Protein AF-A0A530AT44-F1 (afdb_monomer)

Mean predicted aligned error: 14.56 Å

Structure (mmCIF, N/CA/C/O backbone):
data_AF-A0A530AT44-F1
#
_entry.id   AF-A0A530AT44-F1
#
loop_
_atom_site.group_PDB
_atom_site.id
_atom_site.type_symbol
_atom_site.label_atom_id
_atom_site.label_alt_id
_atom_site.label_comp_id
_atom_site.label_asym_id
_atom_site.label_entity_id
_atom_site.label_seq_id
_atom_site.pdbx_PDB_ins_code
_atom_site.Cartn_x
_atom_site.Cartn_y
_atom_site.Cartn_z
_atom_site.occupancy
_atom_site.B_iso_or_equiv
_atom_site.auth_seq_id
_atom_site.auth_comp_id
_atom_site.auth_asym_id
_atom_site.auth_atom_id
_atom_site.pdbx_PDB_model_num
ATOM 1 N N . VAL A 1 1 ? 17.872 12.661 -46.842 1.00 77.06 1 VAL A N 1
ATOM 2 C CA . VAL A 1 1 ? 18.417 11.804 -45.778 1.00 77.06 1 VAL A CA 1
ATOM 3 C C . VAL A 1 1 ? 19.906 12.077 -45.575 1.00 77.06 1 VAL A C 1
ATOM 5 O O . VAL A 1 1 ? 20.224 13.009 -44.859 1.00 77.06 1 VAL A O 1
ATOM 8 N N . LEU A 1 2 ? 20.846 11.423 -46.273 1.00 81.81 2 LEU A N 1
ATOM 9 C CA . LEU A 1 2 ? 22.273 11.547 -45.903 1.00 81.81 2 LEU A CA 1
ATOM 10 C C . LEU A 1 2 ? 23.024 12.803 -46.407 1.00 81.81 2 LEU A C 1
ATOM 12 O O . LEU A 1 2 ? 24.138 13.043 -45.954 1.00 81.81 2 LEU A O 1
ATOM 16 N N . LYS A 1 3 ? 22.452 13.598 -47.329 1.00 82.12 3 LYS A N 1
ATOM 17 C CA . LYS A 1 3 ? 23.093 14.789 -47.946 1.00 82.12 3 LYS A CA 1
ATOM 18 C C . LYS A 1 3 ? 24.512 14.525 -48.514 1.00 82.12 3 LYS A C 1
ATOM 20 O O . LYS A 1 3 ? 25.390 15.376 -48.424 1.00 82.12 3 LYS A O 1
ATOM 25 N N . LEU A 1 4 ? 24.752 13.345 -49.092 1.00 84.00 4 LEU A N 1
ATOM 26 C CA . LEU A 1 4 ? 26.048 12.929 -49.652 1.00 84.00 4 LEU A CA 1
ATOM 27 C C . LEU A 1 4 ? 25.940 12.617 -51.146 1.00 84.00 4 LEU A C 1
ATOM 29 O O . LEU A 1 4 ? 24.894 12.156 -51.604 1.00 84.00 4 LEU A O 1
ATOM 33 N N . ALA A 1 5 ? 27.042 12.807 -51.876 1.00 86.88 5 ALA A N 1
ATOM 34 C CA . ALA A 1 5 ? 27.182 12.282 -53.231 1.00 86.88 5 ALA A CA 1
ATOM 35 C C . ALA A 1 5 ? 27.170 10.736 -53.205 1.00 86.88 5 ALA A C 1
ATOM 37 O O . ALA A 1 5 ? 27.820 10.156 -52.326 1.00 86.88 5 ALA A O 1
ATOM 38 N N . PRO A 1 6 ? 26.471 10.053 -54.135 1.00 85.44 6 PRO A N 1
ATOM 39 C CA . PRO A 1 6 ? 26.352 8.592 -54.136 1.00 85.44 6 PRO A CA 1
ATOM 40 C C . PRO A 1 6 ? 27.692 7.849 -54.177 1.00 85.44 6 PRO A C 1
ATOM 42 O O . PRO A 1 6 ? 27.817 6.796 -53.553 1.00 85.44 6 PRO A O 1
ATOM 45 N N . GLU A 1 7 ? 28.711 8.404 -54.843 1.00 88.69 7 GLU A N 1
ATOM 46 C CA . GLU A 1 7 ? 30.032 7.765 -54.933 1.00 88.69 7 GLU A CA 1
ATOM 47 C C . GLU A 1 7 ? 30.684 7.558 -53.555 1.00 88.69 7 GLU A C 1
ATOM 49 O O . GLU A 1 7 ? 31.433 6.604 -53.360 1.00 88.69 7 GLU A O 1
ATOM 54 N N . LEU A 1 8 ? 30.355 8.408 -52.573 1.00 84.75 8 LEU A N 1
ATOM 55 C CA . LEU A 1 8 ? 30.890 8.343 -51.208 1.00 84.75 8 LEU A CA 1
ATOM 56 C C . LEU A 1 8 ? 30.280 7.220 -50.357 1.00 84.75 8 LEU A C 1
ATOM 58 O O . LEU A 1 8 ? 30.696 7.036 -49.213 1.00 84.75 8 LEU A O 1
ATOM 62 N N . LEU A 1 9 ? 29.276 6.509 -50.875 1.00 86.25 9 LEU A N 1
ATOM 63 C CA . LEU A 1 9 ? 28.635 5.372 -50.211 1.00 86.25 9 LEU A CA 1
ATOM 64 C C . LEU A 1 9 ? 29.064 4.024 -50.807 1.00 86.25 9 LEU A C 1
ATOM 66 O O . LEU A 1 9 ? 28.698 2.984 -50.262 1.00 86.25 9 LEU A O 1
ATOM 70 N N . LEU A 1 10 ? 29.841 4.029 -51.896 1.00 87.88 10 LEU A N 1
ATOM 71 C CA . LEU A 1 10 ? 30.334 2.816 -52.546 1.00 87.88 10 LEU A CA 1
ATOM 72 C C . LEU A 1 10 ? 31.390 2.101 -51.687 1.00 87.88 10 LEU A C 1
ATOM 74 O O . LEU A 1 10 ? 32.113 2.717 -50.900 1.00 87.88 10 LEU A O 1
ATOM 78 N N . GLY A 1 11 ? 31.490 0.778 -51.845 1.00 87.44 11 GLY A N 1
ATOM 79 C CA . GLY A 1 11 ? 32.419 -0.050 -51.073 1.00 87.44 11 GLY A CA 1
ATOM 80 C C . GLY A 1 11 ? 32.100 -0.022 -49.576 1.00 87.44 11 GLY A C 1
ATOM 81 O O . GLY A 1 11 ? 31.022 -0.439 -49.159 1.00 87.44 11 GLY A O 1
ATOM 82 N N . THR A 1 12 ? 33.036 0.472 -48.761 1.00 87.31 12 THR A N 1
ATOM 83 C CA . THR A 1 12 ? 32.875 0.609 -47.300 1.00 87.31 12 THR A CA 1
ATOM 84 C C . THR A 1 12 ? 32.305 1.962 -46.872 1.00 87.31 12 THR A C 1
ATOM 86 O O . THR A 1 12 ? 32.102 2.177 -45.678 1.00 87.31 12 THR A O 1
ATOM 89 N N . GLY A 1 13 ? 31.989 2.861 -47.813 1.00 86.62 13 GLY A N 1
ATOM 90 C CA . GLY A 1 13 ? 31.656 4.259 -47.520 1.00 86.62 13 GLY A CA 1
ATOM 91 C C . GLY A 1 13 ? 30.479 4.467 -46.558 1.00 86.62 13 GLY A C 1
ATOM 92 O O . GLY A 1 13 ? 30.502 5.396 -45.748 1.00 86.62 13 GLY A O 1
ATOM 93 N N . LEU A 1 14 ? 29.470 3.584 -46.579 1.00 88.25 14 LEU A N 1
ATOM 94 C CA . LEU A 1 14 ? 28.393 3.595 -45.580 1.00 88.25 14 LEU A CA 1
ATOM 95 C C . LEU A 1 14 ? 28.878 3.109 -44.202 1.00 88.25 14 LEU A C 1
ATOM 97 O O . LEU A 1 14 ? 28.590 3.752 -43.195 1.00 88.25 14 LEU A O 1
ATOM 101 N N . PHE A 1 15 ? 29.636 2.010 -44.153 1.00 92.31 15 PHE A N 1
ATOM 102 C CA . PHE A 1 15 ? 30.159 1.418 -42.915 1.00 92.31 15 PHE A CA 1
ATOM 103 C C . PHE A 1 15 ? 31.110 2.362 -42.171 1.00 92.31 15 PHE A C 1
ATOM 105 O O . PHE A 1 15 ? 31.023 2.496 -40.950 1.00 92.31 15 PHE A O 1
ATOM 112 N N . ASP A 1 16 ? 31.963 3.079 -42.902 1.00 91.00 16 ASP A N 1
ATOM 113 C CA . ASP A 1 16 ? 32.921 4.029 -42.327 1.00 91.00 16 ASP A CA 1
ATOM 114 C C . ASP A 1 16 ? 32.229 5.182 -41.583 1.00 91.00 16 ASP A C 1
ATOM 116 O O . ASP A 1 16 ? 32.808 5.795 -40.681 1.00 91.00 16 ASP A O 1
ATOM 120 N N . ARG A 1 17 ? 30.958 5.440 -41.911 1.00 91.00 17 ARG A N 1
ATOM 121 C CA . ARG A 1 17 ? 30.109 6.457 -41.283 1.00 91.00 17 ARG A CA 1
ATOM 122 C C . ARG A 1 17 ? 29.246 5.922 -40.145 1.00 91.00 17 ARG A C 1
ATOM 124 O O . ARG A 1 17 ? 28.646 6.739 -39.450 1.00 91.00 17 ARG A O 1
ATOM 131 N N . VAL A 1 18 ? 29.175 4.609 -39.932 1.00 92.81 18 VAL A N 1
ATOM 132 C CA . VAL A 1 18 ? 28.448 4.013 -38.802 1.00 92.81 18 VAL A CA 1
ATOM 133 C C . VAL A 1 18 ? 29.228 4.260 -37.511 1.00 92.81 18 VAL A C 1
ATOM 135 O O . VAL A 1 18 ? 30.441 4.017 -37.441 1.00 92.81 18 VAL A O 1
ATOM 138 N N . HIS A 1 19 ? 28.523 4.739 -36.484 1.00 92.94 19 HIS A N 1
ATOM 139 C CA . HIS A 1 19 ? 29.080 4.967 -35.153 1.00 92.94 19 HIS A CA 1
ATOM 140 C C . HIS A 1 19 ? 29.722 3.690 -34.594 1.00 92.94 19 HIS A C 1
ATOM 142 O O . HIS A 1 19 ? 29.202 2.591 -34.780 1.00 92.94 19 HIS A O 1
ATOM 148 N N . LEU A 1 20 ? 30.853 3.824 -33.891 1.00 92.19 20 LEU A N 1
ATOM 149 C CA . LEU A 1 20 ? 31.686 2.687 -33.475 1.00 92.19 20 LEU A CA 1
ATOM 150 C C . LEU A 1 20 ? 30.901 1.621 -32.688 1.00 92.19 20 LEU A C 1
ATOM 152 O O . LEU A 1 20 ? 31.061 0.433 -32.959 1.00 92.19 20 LEU A O 1
ATOM 156 N N . SER A 1 21 ? 30.021 2.039 -31.773 1.00 92.25 21 SER A N 1
ATOM 157 C CA . SER A 1 21 ? 29.173 1.131 -30.979 1.00 92.25 21 SER A CA 1
ATOM 158 C C . SER A 1 21 ? 28.141 0.355 -31.802 1.00 92.25 21 SER A C 1
ATOM 160 O O . SER A 1 21 ? 27.681 -0.692 -31.362 1.00 92.25 21 SER A O 1
ATOM 162 N N . ASP A 1 22 ? 27.782 0.848 -32.988 1.00 94.19 22 ASP A N 1
ATOM 163 C CA . ASP A 1 22 ? 26.691 0.300 -33.799 1.00 94.19 22 ASP A CA 1
ATOM 164 C C . ASP A 1 22 ? 27.241 -0.614 -34.919 1.00 94.19 22 ASP A C 1
ATOM 166 O O . ASP A 1 22 ? 26.497 -1.356 -35.561 1.00 94.19 22 ASP A O 1
ATOM 170 N N . ARG A 1 23 ? 28.571 -0.626 -35.125 1.00 94.56 23 ARG A N 1
ATOM 171 C CA . ARG A 1 23 ? 29.252 -1.426 -36.161 1.00 94.56 23 ARG A CA 1
ATOM 172 C C . ARG A 1 23 ? 29.061 -2.927 -35.988 1.00 94.56 23 ARG A C 1
ATOM 174 O O . ARG A 1 23 ? 28.919 -3.629 -36.983 1.00 94.56 23 ARG A O 1
ATOM 181 N N . VAL A 1 24 ? 29.046 -3.420 -34.748 1.00 94.88 24 VAL A N 1
ATOM 182 C CA . VAL A 1 24 ? 28.814 -4.847 -34.475 1.00 94.88 24 VAL A CA 1
ATOM 183 C C . VAL A 1 24 ? 27.413 -5.241 -34.934 1.00 94.88 24 VAL A C 1
ATOM 185 O O . VAL A 1 24 ? 27.274 -6.174 -35.716 1.00 94.88 24 VAL A O 1
ATOM 188 N N . ALA A 1 25 ? 26.387 -4.482 -34.537 1.00 93.50 25 ALA A N 1
ATOM 189 C CA . ALA A 1 25 ? 25.007 -4.734 -34.946 1.00 93.50 25 ALA A CA 1
ATOM 190 C C . ALA A 1 25 ? 24.838 -4.677 -36.473 1.00 93.50 25 ALA A C 1
ATOM 192 O O . ALA A 1 25 ? 24.163 -5.529 -37.052 1.00 93.50 25 ALA A O 1
ATOM 193 N N . TYR A 1 26 ? 25.498 -3.717 -37.128 1.00 94.62 26 TYR A N 1
ATOM 194 C CA . TYR A 1 26 ? 25.522 -3.604 -38.584 1.00 94.62 26 TYR A CA 1
ATOM 195 C C . TYR A 1 26 ? 26.130 -4.839 -39.265 1.00 94.62 26 TYR A C 1
ATOM 197 O O . TYR A 1 26 ? 25.511 -5.418 -40.158 1.00 94.62 26 TYR A O 1
ATOM 205 N N . LEU A 1 27 ? 27.314 -5.280 -38.828 1.00 93.75 27 LEU A N 1
ATOM 206 C CA . LEU A 1 27 ? 27.984 -6.448 -39.405 1.00 93.75 27 LEU A CA 1
ATOM 207 C C . LEU A 1 27 ? 27.209 -7.743 -39.149 1.00 93.75 27 LEU A C 1
ATOM 209 O O . LEU A 1 27 ? 27.092 -8.560 -40.060 1.00 93.75 27 LEU A O 1
ATOM 213 N N . THR A 1 28 ? 26.627 -7.908 -37.960 1.00 94.31 28 THR A N 1
ATOM 214 C CA . THR A 1 28 ? 25.748 -9.044 -37.653 1.00 94.31 28 THR A CA 1
ATOM 215 C C . THR A 1 28 ? 24.521 -9.046 -38.558 1.00 94.31 28 THR A C 1
ATOM 217 O O . THR A 1 28 ? 24.159 -10.079 -39.105 1.00 94.31 28 THR A O 1
ATOM 220 N N . ALA A 1 29 ? 23.893 -7.891 -38.791 1.00 93.31 29 ALA A N 1
ATOM 221 C CA . ALA A 1 29 ? 22.754 -7.818 -39.699 1.00 93.31 29 ALA A CA 1
ATOM 222 C C . ALA A 1 29 ? 23.134 -8.231 -41.132 1.00 93.31 29 ALA A C 1
ATOM 224 O O . ALA A 1 29 ? 22.384 -8.975 -41.759 1.00 93.31 29 ALA A O 1
ATOM 225 N N . LEU A 1 30 ? 24.303 -7.817 -41.633 1.00 91.12 30 LEU A N 1
ATOM 226 C CA . LEU A 1 30 ? 24.804 -8.244 -42.945 1.00 91.12 30 LEU A CA 1
ATOM 227 C C . LEU A 1 30 ? 25.149 -9.739 -43.003 1.00 91.12 30 LEU A C 1
ATOM 229 O O . LEU A 1 30 ? 24.863 -10.385 -44.012 1.00 91.12 30 LEU A O 1
ATOM 233 N N . ALA A 1 31 ? 25.752 -10.291 -41.947 1.00 92.06 31 ALA A N 1
ATOM 234 C CA . ALA A 1 31 ? 26.052 -11.719 -41.858 1.00 92.06 31 ALA A CA 1
ATOM 235 C C . ALA A 1 31 ? 24.767 -12.552 -41.938 1.00 92.06 31 ALA A C 1
ATOM 237 O O . ALA A 1 31 ? 24.675 -13.460 -42.762 1.00 92.06 31 ALA A O 1
ATOM 238 N N . ASP A 1 32 ? 23.740 -12.161 -41.189 1.00 91.31 32 ASP A N 1
ATOM 239 C CA . ASP A 1 32 ? 22.458 -12.860 -41.168 1.00 91.31 32 ASP A CA 1
ATOM 240 C C . ASP A 1 32 ? 21.732 -12.734 -42.514 1.00 91.31 32 ASP A C 1
ATOM 242 O O . ASP A 1 32 ? 21.140 -13.701 -43.003 1.00 91.31 32 ASP A O 1
ATOM 246 N N . MET A 1 33 ? 21.823 -11.567 -43.168 1.00 90.94 33 MET A N 1
ATOM 247 C CA . MET A 1 33 ? 21.353 -11.417 -44.547 1.00 90.94 33 MET A CA 1
ATOM 248 C C . MET A 1 33 ? 22.080 -12.390 -45.472 1.00 90.94 33 MET A C 1
ATOM 250 O O . MET A 1 33 ? 21.403 -13.070 -46.232 1.00 90.94 33 MET A O 1
ATOM 254 N N . ARG A 1 34 ? 23.409 -12.538 -45.381 1.00 88.19 34 ARG A N 1
ATOM 255 C CA . ARG A 1 34 ? 24.190 -13.497 -46.187 1.00 88.19 34 ARG A CA 1
ATOM 256 C C . ARG A 1 34 ? 23.800 -14.954 -45.921 1.00 88.19 34 ARG A C 1
ATOM 258 O O . ARG A 1 34 ? 23.736 -15.737 -46.862 1.00 88.19 34 ARG A O 1
ATOM 265 N N . GLU A 1 35 ? 23.487 -15.302 -44.678 1.00 89.69 35 GLU A N 1
ATOM 266 C CA . GLU A 1 35 ? 23.100 -16.662 -44.266 1.00 89.69 35 GLU A CA 1
ATOM 267 C C . GLU A 1 35 ? 21.682 -17.075 -44.682 1.00 89.69 35 GLU A C 1
ATOM 269 O O . GLU A 1 35 ? 21.316 -18.239 -44.545 1.00 89.69 35 GLU A O 1
ATOM 274 N N . GLY A 1 36 ? 20.885 -16.159 -45.236 1.00 87.69 36 GLY A N 1
ATOM 275 C CA . GLY A 1 36 ? 19.556 -16.492 -45.755 1.00 87.69 36 GLY A CA 1
ATOM 276 C C . GLY A 1 36 ? 18.414 -15.696 -45.146 1.00 87.69 36 GLY A C 1
ATOM 277 O O . GLY A 1 36 ? 17.267 -15.930 -45.526 1.00 87.69 36 GLY A O 1
ATOM 278 N N . ALA A 1 37 ? 18.677 -14.753 -44.233 1.00 88.50 37 ALA A N 1
ATOM 279 C CA . ALA A 1 37 ? 17.604 -13.957 -43.653 1.00 88.50 37 ALA A CA 1
ATOM 280 C C . ALA A 1 37 ? 16.844 -13.183 -44.755 1.00 88.50 37 ALA A C 1
ATOM 282 O O . ALA A 1 37 ? 17.469 -12.585 -45.640 1.00 88.50 37 ALA A O 1
ATOM 283 N N . PRO A 1 38 ? 15.497 -13.180 -44.725 1.00 87.56 38 PRO A N 1
ATOM 284 C CA . PRO A 1 38 ? 14.697 -12.480 -45.728 1.00 87.56 38 PRO A CA 1
ATOM 285 C C . PRO A 1 38 ? 14.705 -10.960 -45.515 1.00 87.56 38 PRO A C 1
ATOM 287 O O . PRO A 1 38 ? 14.610 -10.194 -46.473 1.00 87.56 38 PRO A O 1
ATOM 290 N N . LYS A 1 39 ? 14.816 -10.520 -44.255 1.00 92.19 39 LYS A N 1
ATOM 291 C CA . LYS A 1 39 ? 14.862 -9.111 -43.864 1.00 92.19 39 LYS A CA 1
ATOM 292 C C . LYS A 1 39 ? 15.568 -8.916 -42.526 1.00 92.19 39 LYS A C 1
ATOM 294 O O . LYS A 1 39 ? 15.481 -9.786 -41.656 1.00 92.19 39 LYS A O 1
ATOM 299 N N . ARG A 1 40 ? 16.171 -7.744 -42.320 1.00 94.56 40 ARG A N 1
ATOM 300 C CA . ARG A 1 40 ? 16.675 -7.279 -41.019 1.00 94.56 40 ARG A CA 1
ATOM 301 C C . ARG A 1 40 ? 16.385 -5.801 -40.835 1.00 94.56 40 ARG A C 1
ATOM 303 O O . ARG A 1 40 ? 16.578 -5.027 -41.759 1.00 94.56 40 ARG A O 1
ATOM 310 N N . ARG A 1 41 ? 15.963 -5.425 -39.631 1.00 92.25 41 ARG A N 1
ATOM 311 C CA . ARG A 1 41 ? 15.844 -4.028 -39.210 1.00 92.25 41 ARG A CA 1
ATOM 312 C C . ARG A 1 41 ? 16.820 -3.768 -38.073 1.00 92.25 41 ARG A C 1
ATOM 314 O O . ARG A 1 41 ? 16.910 -4.592 -37.164 1.00 92.25 41 ARG A O 1
ATOM 321 N N . LEU A 1 42 ? 17.510 -2.637 -38.115 1.00 92.38 42 LEU A N 1
ATOM 322 C CA . LEU A 1 42 ? 18.342 -2.153 -37.018 1.00 92.38 42 LEU A CA 1
ATOM 323 C C . LEU A 1 42 ? 18.323 -0.629 -36.948 1.00 92.38 42 LEU A C 1
ATOM 325 O O . LEU A 1 42 ? 18.165 0.046 -37.958 1.00 92.38 42 LEU A O 1
ATOM 329 N N . GLU A 1 43 ? 18.510 -0.109 -35.743 1.00 90.56 43 GLU A N 1
ATOM 330 C CA . GLU A 1 43 ? 18.736 1.311 -35.496 1.00 90.56 43 GLU A CA 1
ATOM 331 C C . GLU A 1 43 ? 20.242 1.537 -35.392 1.00 90.56 43 GLU A C 1
ATOM 333 O O . GLU A 1 43 ? 20.942 0.775 -34.719 1.00 90.56 43 GLU A O 1
ATOM 338 N N . LEU A 1 44 ? 20.751 2.556 -36.073 1.00 91.31 44 LEU A N 1
ATOM 339 C CA . LEU A 1 44 ? 22.167 2.896 -36.034 1.00 91.31 44 LEU A CA 1
ATOM 340 C C . LEU A 1 44 ? 22.377 4.391 -36.216 1.00 91.31 44 LEU A C 1
ATOM 342 O O . LEU A 1 44 ? 21.540 5.100 -36.771 1.00 91.31 44 LEU A O 1
ATOM 346 N N . ARG A 1 45 ? 23.520 4.880 -35.751 1.00 91.25 45 ARG A N 1
ATOM 347 C CA . ARG A 1 45 ? 23.914 6.273 -35.920 1.00 91.25 45 ARG A CA 1
ATOM 348 C C . ARG A 1 45 ? 24.858 6.422 -37.100 1.00 91.25 45 ARG A C 1
ATOM 350 O O . ARG A 1 45 ? 25.888 5.747 -37.165 1.00 91.25 45 ARG A O 1
ATOM 357 N N . ILE A 1 46 ? 24.532 7.338 -38.011 1.00 90.94 46 ILE A N 1
ATOM 358 C CA . ILE A 1 46 ? 25.343 7.637 -39.199 1.00 90.94 46 ILE A CA 1
ATOM 359 C C . ILE A 1 46 ? 25.900 9.044 -39.106 1.00 90.94 46 ILE A C 1
ATOM 361 O O . ILE A 1 46 ? 25.188 10.002 -38.804 1.00 90.94 46 ILE A O 1
ATOM 365 N N . ARG A 1 47 ? 27.188 9.165 -39.421 1.00 89.94 47 ARG A N 1
ATOM 366 C CA . ARG A 1 47 ? 27.882 10.438 -39.536 1.00 89.94 47 ARG A CA 1
ATOM 367 C C . ARG A 1 47 ? 27.449 11.194 -40.791 1.00 89.94 47 ARG A C 1
ATOM 369 O O . ARG A 1 47 ? 27.809 10.814 -41.916 1.00 89.94 47 ARG A O 1
ATOM 376 N N . LEU A 1 48 ? 26.755 12.308 -40.590 1.00 87.44 48 LEU A N 1
ATOM 377 C CA . LEU A 1 48 ? 26.382 13.230 -41.659 1.00 87.44 48 LEU A CA 1
ATOM 378 C C . LEU A 1 48 ? 27.508 14.237 -41.961 1.00 87.44 48 LEU A C 1
ATOM 380 O O . LEU A 1 48 ? 28.306 14.571 -41.077 1.00 87.44 48 LEU A O 1
ATOM 384 N N . PRO A 1 49 ? 27.609 14.726 -43.212 1.00 80.12 49 PRO A N 1
ATOM 385 C CA . PRO A 1 49 ? 28.526 15.811 -43.559 1.00 80.12 49 PRO A CA 1
ATOM 386 C C . PRO A 1 49 ? 28.229 17.082 -42.735 1.00 80.12 49 PRO A C 1
ATOM 388 O O . PRO A 1 49 ? 27.087 17.346 -42.367 1.00 80.12 49 PRO A O 1
ATOM 391 N N . ARG A 1 50 ? 29.277 17.843 -42.388 1.00 76.88 50 ARG A N 1
ATOM 392 C CA . ARG A 1 50 ? 29.198 19.051 -41.544 1.00 76.88 50 ARG A CA 1
ATOM 393 C C . ARG A 1 50 ? 28.778 20.278 -42.364 1.00 76.88 50 ARG A C 1
ATOM 395 O O . ARG A 1 50 ? 29.403 20.559 -43.379 1.00 76.88 50 ARG A O 1
ATOM 402 N N . GLU A 1 51 ? 27.835 21.068 -41.855 1.00 60.03 51 GLU A N 1
ATOM 403 C CA . GLU A 1 51 ? 27.583 22.457 -42.276 1.00 60.03 51 GLU A CA 1
ATOM 404 C C . GLU A 1 51 ? 28.114 23.408 -41.165 1.00 60.03 51 GLU A C 1
ATOM 406 O O . GLU A 1 51 ? 27.333 23.967 -40.407 1.00 60.03 51 GLU A O 1
ATOM 411 N N . GLY A 1 52 ? 29.443 23.534 -40.966 1.00 57.25 52 GLY A N 1
ATOM 412 C CA . GLY A 1 52 ? 30.034 24.514 -40.015 1.00 57.25 52 GLY A CA 1
ATOM 413 C C . GLY A 1 52 ? 31.195 24.044 -39.109 1.00 57.25 52 GLY A C 1
ATOM 414 O O . GLY A 1 52 ? 31.576 22.872 -39.110 1.00 57.25 52 GLY A O 1
ATOM 415 N N . SER A 1 53 ? 31.776 24.981 -38.333 1.00 49.78 53 SER A N 1
ATOM 416 C CA . SER A 1 53 ? 33.053 24.860 -37.588 1.00 49.78 53 SER A CA 1
ATOM 417 C C . SER A 1 53 ? 32.928 24.536 -36.080 1.00 49.78 53 SER A C 1
ATOM 419 O O . SER A 1 53 ? 33.562 25.185 -35.249 1.00 49.78 53 SER A O 1
ATOM 421 N N . GLY A 1 54 ? 32.110 23.552 -35.695 1.00 49.59 54 GLY A N 1
ATOM 422 C CA . GLY A 1 54 ? 31.982 23.090 -34.298 1.00 49.59 54 GLY A CA 1
ATOM 423 C C . GLY A 1 54 ? 32.567 21.689 -34.081 1.00 49.59 54 GLY A C 1
ATOM 424 O O . GLY A 1 54 ? 32.401 20.825 -34.940 1.00 49.59 54 GLY A O 1
ATOM 425 N N . ALA A 1 55 ? 33.234 21.450 -32.943 1.00 52.78 55 ALA A N 1
ATOM 426 C CA . ALA A 1 55 ? 34.078 20.274 -32.672 1.00 52.78 55 ALA A CA 1
ATOM 427 C C . ALA A 1 55 ? 33.355 18.963 -32.276 1.00 52.78 55 ALA A C 1
ATOM 429 O O . ALA A 1 55 ? 34.025 17.945 -32.138 1.00 52.78 55 ALA A O 1
ATOM 430 N N . ALA A 1 56 ? 32.024 18.929 -32.151 1.00 56.25 56 ALA A N 1
ATOM 431 C CA . ALA A 1 56 ? 31.295 17.698 -31.807 1.00 56.25 56 ALA A CA 1
ATOM 432 C C . ALA A 1 56 ? 31.021 16.805 -33.037 1.00 56.25 56 ALA A C 1
ATOM 434 O O . ALA A 1 56 ? 30.841 17.303 -34.153 1.00 56.25 56 ALA A O 1
ATOM 435 N N . ASP A 1 57 ? 31.009 15.485 -32.844 1.00 63.88 57 ASP A N 1
ATOM 436 C CA . ASP A 1 57 ? 30.722 14.508 -33.896 1.00 63.88 57 ASP A CA 1
ATOM 437 C C . ASP A 1 57 ? 29.240 14.545 -34.330 1.00 63.88 57 ASP A C 1
ATOM 439 O O . ASP A 1 57 ? 28.336 14.384 -33.518 1.00 63.88 57 ASP A O 1
ATOM 443 N N . ASN A 1 58 ? 28.984 14.741 -35.632 1.00 82.44 58 ASN A N 1
ATOM 444 C CA . ASN A 1 58 ? 27.639 14.889 -36.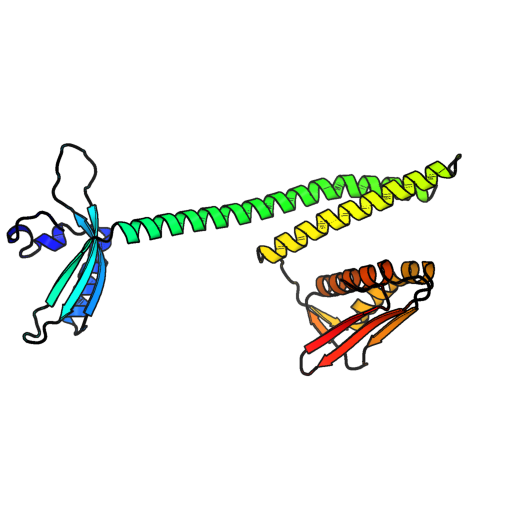212 1.00 82.44 58 ASN A CA 1
ATOM 445 C C . ASN A 1 58 ? 27.009 13.532 -36.579 1.00 82.44 58 ASN A C 1
ATOM 447 O O . ASN A 1 58 ? 26.897 13.183 -37.760 1.00 82.44 58 ASN A O 1
ATOM 451 N N . PHE A 1 59 ? 26.667 12.738 -35.570 1.00 87.62 59 PHE A N 1
ATOM 452 C CA . PHE A 1 59 ? 25.950 11.476 -35.748 1.00 87.62 59 PHE A CA 1
ATOM 453 C C . PHE A 1 59 ? 24.441 11.681 -35.588 1.00 87.62 59 PHE A C 1
ATOM 455 O O . PHE A 1 59 ? 24.006 12.299 -34.622 1.00 87.62 59 PHE A O 1
ATOM 462 N N . ARG A 1 60 ? 23.647 11.130 -36.513 1.00 87.44 60 ARG A N 1
ATOM 463 C CA . ARG A 1 60 ? 22.175 11.143 -36.450 1.00 87.44 60 ARG A CA 1
ATOM 464 C C . ARG A 1 60 ? 21.621 9.714 -36.471 1.00 87.44 60 ARG A C 1
ATOM 466 O O . ARG A 1 60 ? 22.223 8.873 -37.149 1.00 87.44 60 ARG A O 1
ATOM 473 N N . PRO A 1 61 ? 20.554 9.403 -35.717 1.00 89.38 61 PRO A N 1
ATOM 474 C CA . PRO A 1 61 ? 19.916 8.093 -35.734 1.00 89.38 61 PRO A CA 1
ATOM 475 C C . PRO A 1 61 ? 19.146 7.838 -37.037 1.00 89.38 61 PRO A C 1
ATOM 477 O O . PRO A 1 61 ? 18.391 8.671 -37.539 1.00 89.38 61 PRO A O 1
ATOM 480 N N . PHE A 1 62 ? 19.320 6.633 -37.572 1.00 90.50 62 PHE A N 1
ATOM 481 C CA . PHE A 1 62 ? 18.585 6.128 -38.722 1.00 90.50 62 PHE A CA 1
ATOM 482 C C . PHE A 1 62 ? 18.086 4.715 -38.450 1.00 90.50 62 PHE A C 1
ATOM 484 O O . PHE A 1 62 ? 18.804 3.876 -37.898 1.00 90.50 62 PHE A O 1
ATOM 491 N N . SER A 1 63 ? 16.886 4.437 -38.948 1.00 91.69 63 SER A N 1
ATOM 492 C CA . SER A 1 63 ? 16.379 3.081 -39.085 1.00 91.69 63 SER A CA 1
ATOM 493 C C . SER A 1 63 ? 16.858 2.507 -40.417 1.00 91.69 63 SER A C 1
ATOM 495 O O . SER A 1 63 ? 16.640 3.104 -41.477 1.00 91.69 63 SER A O 1
ATOM 497 N N . LEU A 1 64 ? 17.538 1.365 -40.352 1.00 92.56 64 LEU A N 1
ATOM 498 C CA . LEU A 1 64 ? 18.066 0.620 -41.485 1.00 92.56 64 LEU A CA 1
ATOM 499 C C . LEU A 1 64 ? 17.224 -0.636 -41.709 1.00 92.56 64 LEU A C 1
ATOM 501 O O . LEU A 1 64 ? 17.237 -1.543 -40.878 1.00 92.56 64 LEU A O 1
ATOM 505 N N . ASP A 1 65 ? 16.551 -0.720 -42.853 1.00 94.06 65 ASP A N 1
ATOM 506 C CA . ASP A 1 65 ? 15.868 -1.927 -43.314 1.00 94.06 65 ASP A CA 1
ATOM 507 C C . ASP A 1 65 ? 16.683 -2.595 -44.426 1.00 94.06 65 ASP A C 1
ATOM 509 O O . ASP A 1 65 ? 16.845 -2.044 -45.514 1.00 94.06 65 ASP A O 1
ATOM 513 N N . LEU A 1 66 ? 17.185 -3.797 -44.154 1.00 93.06 66 LEU A N 1
ATOM 514 C CA . LEU A 1 66 ? 17.810 -4.692 -45.121 1.00 93.06 66 LEU A CA 1
ATOM 515 C C . LEU A 1 66 ? 16.765 -5.681 -45.634 1.00 93.06 66 LEU A C 1
ATOM 517 O O . LEU A 1 66 ? 16.104 -6.363 -44.849 1.00 93.06 66 LEU A O 1
ATOM 521 N N . LEU A 1 67 ? 16.637 -5.778 -46.951 1.00 92.25 67 LEU A N 1
ATOM 522 C CA . LEU A 1 67 ? 15.684 -6.634 -47.648 1.00 92.25 67 LEU A CA 1
ATOM 523 C C . LEU A 1 67 ? 16.430 -7.455 -48.695 1.00 92.25 67 LEU A C 1
ATOM 525 O O . LEU A 1 67 ? 17.269 -6.931 -49.424 1.00 92.25 67 LEU A O 1
ATOM 529 N N . ARG A 1 68 ? 16.133 -8.747 -48.782 1.00 88.00 68 ARG A N 1
ATOM 530 C CA . ARG A 1 68 ? 16.711 -9.614 -49.812 1.00 88.00 68 ARG A CA 1
ATOM 531 C C . ARG A 1 68 ? 16.012 -9.388 -51.152 1.00 88.00 68 ARG A C 1
ATOM 533 O O . ARG A 1 68 ? 14.787 -9.314 -51.193 1.00 88.00 68 ARG A O 1
ATOM 540 N N . GLY A 1 69 ? 16.785 -9.273 -52.231 1.00 82.69 69 GLY A N 1
ATOM 541 C CA . GLY A 1 69 ? 16.242 -9.177 -53.585 1.00 82.69 69 GLY A CA 1
ATOM 542 C C . GLY A 1 69 ? 15.624 -10.501 -54.042 1.00 82.69 69 GLY A C 1
ATOM 543 O O . GLY A 1 69 ? 16.180 -11.568 -53.788 1.00 82.69 69 GLY A O 1
ATOM 544 N N . GLU A 1 70 ? 14.479 -10.442 -54.727 1.00 73.31 70 GLU A N 1
ATOM 545 C CA . GLU A 1 70 ? 13.809 -11.639 -55.265 1.00 73.31 70 GLU A CA 1
ATOM 546 C C . GLU A 1 70 ? 14.507 -12.202 -56.516 1.00 73.31 70 GLU A C 1
ATOM 548 O O . GLU A 1 70 ? 14.446 -13.405 -56.763 1.00 73.31 70 GLU A O 1
ATOM 553 N N . ALA A 1 71 ? 15.184 -11.350 -57.295 1.00 69.19 71 ALA A N 1
ATOM 554 C CA . ALA A 1 71 ? 15.770 -11.716 -58.587 1.00 69.19 71 ALA A CA 1
ATOM 555 C C . ALA A 1 71 ? 17.218 -12.237 -58.499 1.00 69.19 71 ALA A C 1
ATOM 557 O O . ALA A 1 71 ? 17.601 -13.112 -59.273 1.00 69.19 71 ALA A O 1
ATOM 558 N N . GLU A 1 72 ? 18.018 -11.742 -57.549 1.00 71.75 72 GLU A N 1
ATOM 559 C CA . GLU A 1 72 ? 19.430 -12.106 -57.386 1.00 71.75 72 GLU A CA 1
ATOM 560 C C . GLU A 1 72 ? 19.723 -12.457 -55.925 1.00 71.75 72 GLU A C 1
ATOM 562 O O . GLU A 1 72 ? 19.523 -11.646 -55.021 1.00 71.75 72 GLU A O 1
ATOM 567 N N . ARG A 1 73 ? 20.209 -13.683 -55.684 1.00 66.56 73 ARG A N 1
ATOM 568 C CA . ARG A 1 73 ? 20.399 -14.232 -54.327 1.00 66.56 73 ARG A CA 1
ATOM 569 C C . ARG A 1 73 ? 21.457 -13.502 -53.496 1.00 66.56 73 ARG A C 1
ATOM 571 O O . ARG A 1 73 ? 21.408 -13.612 -52.272 1.00 66.56 73 ARG A O 1
ATOM 578 N N . ASP A 1 74 ? 22.347 -12.752 -54.134 1.00 74.31 74 ASP A N 1
ATOM 579 C CA . ASP A 1 74 ? 23.469 -12.074 -53.477 1.00 74.31 74 ASP A CA 1
ATOM 580 C C . ASP A 1 74 ? 23.292 -10.548 -53.403 1.00 74.31 74 ASP A C 1
ATOM 582 O O . ASP A 1 74 ? 24.183 -9.841 -52.933 1.00 74.31 74 ASP A O 1
ATOM 586 N N . VAL A 1 75 ? 22.128 -10.032 -53.823 1.00 83.19 75 VAL A N 1
ATOM 587 C CA . VAL A 1 75 ? 21.800 -8.605 -53.750 1.00 83.19 75 VAL A CA 1
ATOM 588 C C . VAL A 1 75 ? 20.817 -8.336 -52.616 1.00 83.19 75 VAL A C 1
ATOM 590 O O . VAL A 1 75 ? 19.763 -8.967 -52.489 1.00 83.19 75 VAL A O 1
ATOM 593 N N . PHE A 1 76 ? 21.153 -7.335 -51.804 1.00 86.94 76 PHE A N 1
ATOM 594 C CA . PHE A 1 76 ? 20.297 -6.820 -50.744 1.00 86.94 76 PHE A CA 1
ATOM 595 C C . PHE A 1 76 ? 19.960 -5.357 -51.019 1.00 86.94 76 PHE A C 1
ATOM 597 O O . PHE A 1 76 ? 20.824 -4.561 -51.385 1.00 86.94 76 PHE A O 1
ATOM 604 N N . MET A 1 77 ? 18.699 -5.000 -50.816 1.00 89.69 77 MET A N 1
ATOM 605 C CA . MET A 1 77 ? 18.239 -3.622 -50.794 1.00 89.69 77 MET A CA 1
ATOM 606 C C . MET A 1 77 ? 18.338 -3.087 -49.370 1.00 89.69 77 MET A C 1
ATOM 608 O O . MET A 1 77 ? 18.006 -3.777 -48.408 1.00 89.69 77 MET A O 1
ATOM 612 N N . LEU A 1 78 ? 18.780 -1.843 -49.249 1.00 90.38 78 LEU A N 1
ATOM 613 C CA . LEU A 1 78 ? 18.975 -1.168 -47.980 1.00 90.38 78 LEU A CA 1
ATOM 614 C C . LEU A 1 78 ? 18.175 0.137 -48.003 1.00 90.38 78 LEU A C 1
ATOM 616 O O . LEU A 1 78 ? 18.383 0.988 -48.867 1.00 90.38 78 LEU A O 1
ATOM 620 N N . VAL A 1 79 ? 17.239 0.280 -47.068 1.00 91.81 79 VAL A N 1
ATOM 621 C CA . VAL A 1 79 ? 16.389 1.465 -46.920 1.00 91.81 79 VAL A CA 1
ATOM 622 C C . VAL A 1 79 ? 16.763 2.167 -45.622 1.00 91.81 79 VAL A C 1
ATOM 624 O O . VAL A 1 79 ? 16.639 1.589 -44.547 1.00 91.81 79 VAL A O 1
ATOM 627 N N . LEU A 1 80 ? 17.209 3.419 -45.728 1.00 91.25 80 LEU A N 1
ATOM 628 C CA . LEU A 1 80 ? 17.462 4.285 -44.577 1.00 91.25 80 LEU A CA 1
ATOM 629 C C . LEU A 1 80 ? 16.305 5.253 -44.366 1.00 91.25 80 LEU A C 1
ATOM 631 O O . LEU A 1 80 ? 15.873 5.916 -45.312 1.00 91.25 80 LEU A O 1
ATOM 635 N N . ARG A 1 81 ? 15.863 5.391 -43.119 1.00 89.75 81 ARG A N 1
ATOM 636 C CA . ARG A 1 81 ? 14.889 6.404 -42.692 1.00 89.75 81 ARG A CA 1
ATOM 637 C C . ARG A 1 81 ? 15.446 7.177 -41.507 1.00 89.75 81 ARG A C 1
ATOM 639 O O . ARG A 1 81 ? 16.032 6.569 -40.619 1.00 89.75 81 ARG A O 1
ATOM 646 N N . GLU A 1 82 ? 15.274 8.495 -41.507 1.00 86.75 82 GLU A N 1
ATOM 647 C CA . GLU A 1 82 ? 15.526 9.310 -40.309 1.00 86.75 82 GLU A CA 1
ATOM 648 C C . GLU A 1 82 ? 14.586 8.847 -39.198 1.00 86.75 82 GLU A C 1
ATOM 650 O O . GLU A 1 82 ? 13.426 8.528 -39.469 1.00 86.75 82 GLU A O 1
ATOM 655 N N . ASN A 1 83 ? 15.107 8.743 -37.976 1.00 83.19 83 ASN A N 1
ATOM 656 C CA . ASN A 1 83 ? 14.342 8.256 -36.830 1.00 83.19 83 ASN A CA 1
ATOM 657 C C . ASN A 1 83 ? 14.623 9.066 -35.555 1.00 83.19 83 ASN A C 1
ATOM 659 O O . ASN A 1 83 ? 14.567 8.523 -34.452 1.00 83.19 83 ASN A O 1
ATOM 663 N N . ASP A 1 84 ? 14.958 10.348 -35.734 1.00 74.56 84 ASP A N 1
ATOM 664 C CA . ASP A 1 84 ? 15.279 11.291 -34.657 1.00 74.56 84 ASP A CA 1
ATOM 665 C C . ASP A 1 84 ? 14.152 11.302 -33.603 1.00 74.56 84 ASP A C 1
ATOM 667 O O . ASP A 1 84 ? 14.410 11.009 -32.438 1.00 74.56 84 ASP A O 1
ATOM 671 N N . ASP A 1 85 ? 12.894 11.443 -34.036 1.00 77.06 85 ASP A N 1
ATOM 672 C CA . ASP A 1 85 ? 11.721 11.499 -33.151 1.00 77.06 85 ASP A CA 1
ATOM 673 C C . ASP A 1 85 ? 11.567 10.261 -32.247 1.00 77.06 85 ASP A C 1
ATOM 675 O O . ASP A 1 85 ? 11.220 10.365 -31.074 1.00 77.06 85 ASP A O 1
ATOM 679 N N . VAL A 1 86 ? 11.812 9.051 -32.766 1.00 78.81 86 VAL A N 1
ATOM 680 C CA . VAL A 1 86 ? 11.642 7.815 -31.977 1.00 78.81 86 VAL A CA 1
ATOM 681 C C . VAL A 1 86 ? 12.806 7.608 -31.016 1.00 78.81 86 VAL A C 1
ATOM 683 O O . VAL A 1 86 ? 12.615 7.014 -29.953 1.00 78.81 86 VAL A O 1
ATOM 686 N N . ALA A 1 87 ? 14.009 8.047 -31.386 1.00 74.94 87 ALA A N 1
ATOM 687 C CA . ALA A 1 87 ? 15.161 8.002 -30.496 1.00 74.94 87 ALA A CA 1
ATOM 688 C C . ALA A 1 87 ? 14.975 8.980 -29.327 1.00 74.94 87 ALA A C 1
ATOM 690 O O . ALA A 1 87 ? 15.099 8.554 -28.180 1.00 74.94 87 ALA A O 1
ATOM 691 N N . GLU A 1 88 ? 14.576 10.222 -29.615 1.00 81.00 88 GLU A N 1
ATOM 692 C CA . GLU A 1 88 ? 14.287 11.251 -28.608 1.00 81.00 88 GLU A CA 1
ATOM 693 C C . GLU A 1 88 ? 13.162 10.808 -27.665 1.00 81.00 88 GLU A C 1
ATOM 695 O O . GLU A 1 88 ? 13.362 10.750 -26.456 1.00 81.00 88 GLU A O 1
ATOM 700 N N . LEU A 1 89 ? 12.024 10.345 -28.196 1.00 85.19 89 LEU A N 1
ATOM 701 C CA . LEU A 1 89 ? 10.913 9.855 -27.367 1.00 85.19 89 LEU A CA 1
ATOM 702 C C . LEU A 1 89 ? 11.298 8.660 -26.481 1.00 85.19 89 LEU A C 1
ATOM 704 O O . LEU A 1 89 ? 10.737 8.476 -25.400 1.00 85.19 89 LEU A O 1
ATOM 708 N N . ARG A 1 90 ? 12.219 7.799 -26.932 1.00 83.81 90 ARG A N 1
ATOM 709 C CA . ARG A 1 90 ? 12.708 6.672 -26.121 1.00 83.81 90 ARG A CA 1
ATOM 710 C C . ARG A 1 90 ? 13.601 7.140 -24.983 1.00 83.81 90 ARG A C 1
ATOM 712 O O . ARG A 1 90 ? 13.512 6.560 -23.902 1.00 83.81 90 ARG A O 1
ATOM 719 N N . GLU A 1 91 ? 14.449 8.127 -25.237 1.00 85.19 91 GLU A N 1
ATOM 720 C CA . GLU A 1 91 ? 15.317 8.731 -24.230 1.00 85.19 91 GLU A CA 1
ATOM 721 C C . GLU A 1 91 ? 14.480 9.491 -23.196 1.00 85.19 91 GLU A C 1
ATOM 723 O O . GLU A 1 91 ? 14.555 9.161 -22.015 1.00 85.19 91 GLU A O 1
ATOM 728 N N . GLU A 1 92 ? 13.555 10.350 -23.635 1.00 88.88 92 GLU A N 1
ATOM 729 C CA . GLU A 1 92 ? 12.602 11.045 -22.757 1.00 88.88 92 GLU A CA 1
ATOM 730 C C . GLU A 1 92 ? 11.789 10.066 -21.899 1.00 88.88 92 GLU A C 1
ATOM 732 O O . GLU A 1 92 ? 11.599 10.272 -20.700 1.00 88.88 92 GLU A O 1
ATOM 737 N N . LEU A 1 93 ? 11.322 8.957 -22.487 1.00 91.94 93 LEU A N 1
ATOM 738 C CA . LEU A 1 93 ? 10.592 7.932 -21.744 1.00 91.94 93 LEU A CA 1
ATOM 739 C C . LEU A 1 93 ? 11.479 7.222 -20.712 1.00 91.94 93 LEU A C 1
ATOM 741 O O . LEU A 1 93 ? 10.991 6.862 -19.637 1.00 91.94 93 LEU A O 1
ATOM 745 N N . ALA A 1 94 ? 12.747 6.965 -21.037 1.00 89.94 94 ALA A N 1
ATOM 746 C CA . ALA A 1 94 ? 13.690 6.340 -20.117 1.00 89.94 94 ALA A CA 1
ATOM 747 C C . ALA A 1 94 ? 13.994 7.270 -18.935 1.00 89.94 94 ALA A C 1
ATOM 749 O O . ALA A 1 94 ? 13.870 6.838 -17.787 1.00 89.94 94 ALA A O 1
ATOM 750 N N . GLU A 1 95 ? 14.277 8.544 -19.207 1.00 93.00 95 GLU A N 1
ATOM 751 C CA . GLU A 1 95 ? 14.501 9.571 -18.188 1.00 93.00 95 GLU A CA 1
ATOM 752 C C . GLU A 1 95 ? 13.266 9.766 -17.302 1.00 93.00 95 GLU A C 1
ATOM 754 O O . GLU A 1 95 ? 13.364 9.742 -16.074 1.00 93.00 95 GLU A O 1
ATOM 759 N N . ALA A 1 96 ? 12.074 9.871 -17.900 1.00 91.75 96 ALA A N 1
ATOM 760 C CA . ALA A 1 96 ? 10.825 10.003 -17.156 1.00 91.75 96 ALA A CA 1
ATOM 761 C C . ALA A 1 96 ? 10.556 8.784 -16.258 1.00 91.75 96 ALA A C 1
ATOM 763 O O . ALA A 1 96 ? 10.085 8.933 -15.128 1.00 91.75 96 ALA A O 1
ATOM 764 N N . ARG A 1 97 ? 10.872 7.569 -16.729 1.00 91.31 97 ARG A N 1
ATOM 765 C CA . ARG A 1 97 ? 10.751 6.339 -15.929 1.00 91.31 97 ARG A CA 1
ATOM 766 C C . ARG A 1 97 ? 11.729 6.308 -14.765 1.00 91.31 97 ARG A C 1
ATOM 768 O O . ARG A 1 97 ? 11.331 5.923 -13.667 1.00 91.31 97 ARG A O 1
ATOM 775 N N . GLU A 1 98 ? 12.980 6.691 -14.990 1.00 92.62 98 GLU A N 1
ATOM 776 C CA . GLU A 1 98 ? 13.991 6.738 -13.934 1.00 92.62 98 GLU A CA 1
ATOM 777 C C . GLU A 1 98 ? 13.633 7.789 -12.876 1.00 92.62 98 GLU A C 1
ATOM 779 O O . GLU A 1 98 ? 13.644 7.489 -11.680 1.00 92.62 98 GLU A O 1
ATOM 784 N N . ALA A 1 99 ? 13.203 8.977 -13.307 1.00 90.06 99 ALA A N 1
ATOM 785 C CA . ALA A 1 99 ? 12.723 10.030 -12.419 1.00 90.06 99 ALA A CA 1
ATOM 786 C C . ALA A 1 99 ? 11.508 9.575 -11.591 1.00 90.06 99 ALA A C 1
ATOM 788 O O . ALA A 1 99 ? 11.474 9.788 -10.377 1.00 90.06 99 ALA A O 1
ATOM 789 N N . ALA A 1 100 ? 10.538 8.898 -12.216 1.00 87.12 100 ALA A N 1
ATOM 790 C CA . ALA A 1 100 ? 9.376 8.350 -11.520 1.00 87.12 100 ALA A CA 1
ATOM 791 C C . ALA A 1 100 ? 9.770 7.276 -10.490 1.00 87.12 100 ALA A C 1
ATOM 793 O O . ALA A 1 100 ? 9.292 7.300 -9.355 1.00 87.12 100 ALA A O 1
ATOM 794 N N . ALA A 1 101 ? 10.680 6.365 -10.846 1.00 82.81 101 ALA A N 1
ATOM 795 C CA . ALA A 1 101 ? 11.167 5.335 -9.930 1.00 82.81 101 ALA A CA 1
ATOM 796 C C . ALA A 1 101 ? 11.922 5.942 -8.733 1.00 82.81 101 ALA A C 1
ATOM 798 O O . ALA A 1 101 ? 11.696 5.546 -7.587 1.00 82.81 101 ALA A O 1
ATOM 799 N N . ALA A 1 102 ? 12.780 6.936 -8.976 1.00 83.94 102 ALA A N 1
ATOM 800 C CA . ALA A 1 102 ? 13.487 7.656 -7.921 1.00 83.94 102 ALA A CA 1
ATOM 801 C C . ALA A 1 102 ? 12.517 8.398 -6.985 1.00 83.94 102 ALA A C 1
ATOM 803 O O . ALA A 1 102 ? 12.697 8.368 -5.763 1.00 83.94 102 ALA A O 1
ATOM 804 N N . ALA A 1 103 ? 11.468 9.014 -7.539 1.00 82.88 103 ALA A N 1
ATOM 805 C CA . ALA A 1 103 ? 10.433 9.697 -6.770 1.00 82.88 103 ALA A CA 1
ATOM 806 C C . ALA A 1 103 ? 9.661 8.737 -5.850 1.00 82.88 103 ALA A C 1
ATOM 808 O O . ALA A 1 103 ? 9.474 9.053 -4.674 1.00 82.88 103 ALA A O 1
ATOM 809 N N . GLU A 1 104 ? 9.277 7.548 -6.326 1.00 78.62 104 GLU A N 1
ATOM 810 C CA . GLU A 1 104 ? 8.593 6.547 -5.491 1.00 78.62 104 GLU A CA 1
ATOM 811 C C . GLU A 1 104 ? 9.480 6.038 -4.346 1.00 78.62 104 GLU A C 1
ATOM 813 O O . GLU A 1 104 ? 9.040 5.957 -3.195 1.00 78.62 104 GLU A O 1
ATOM 818 N N . VAL A 1 105 ? 10.766 5.784 -4.609 1.00 79.25 105 VAL A N 1
ATOM 819 C CA . VAL A 1 105 ? 11.719 5.400 -3.553 1.00 79.25 105 VAL A CA 1
ATOM 820 C C . VAL A 1 105 ? 11.880 6.518 -2.517 1.00 79.25 105 VAL A C 1
ATOM 822 O O . VAL A 1 105 ? 11.890 6.252 -1.309 1.00 79.25 105 VAL A O 1
ATOM 825 N N . ALA A 1 106 ? 11.994 7.773 -2.961 1.00 78.25 106 ALA A N 1
ATOM 826 C CA . ALA A 1 106 ? 12.109 8.927 -2.074 1.00 78.25 106 ALA A CA 1
ATOM 827 C C . ALA A 1 106 ? 10.843 9.121 -1.222 1.00 78.25 106 ALA A C 1
ATOM 829 O O . ALA A 1 106 ? 10.950 9.297 -0.006 1.00 78.25 106 ALA A O 1
ATOM 830 N N . LYS A 1 107 ? 9.657 9.005 -1.831 1.00 79.69 107 LYS A N 1
ATOM 831 C CA . LYS A 1 107 ? 8.351 9.041 -1.156 1.00 79.69 107 LYS A CA 1
ATOM 832 C C . LYS A 1 107 ? 8.259 7.961 -0.079 1.00 79.69 107 LYS A C 1
ATOM 834 O O . LYS A 1 107 ? 7.939 8.275 1.067 1.00 79.69 107 LYS A O 1
ATOM 839 N N . GLY A 1 108 ? 8.618 6.716 -0.400 1.00 77.50 108 GLY A N 1
ATOM 840 C CA . GLY A 1 108 ? 8.612 5.606 0.557 1.00 77.50 108 GLY A CA 1
ATOM 841 C C . GLY A 1 108 ? 9.539 5.837 1.756 1.00 77.50 108 GLY A C 1
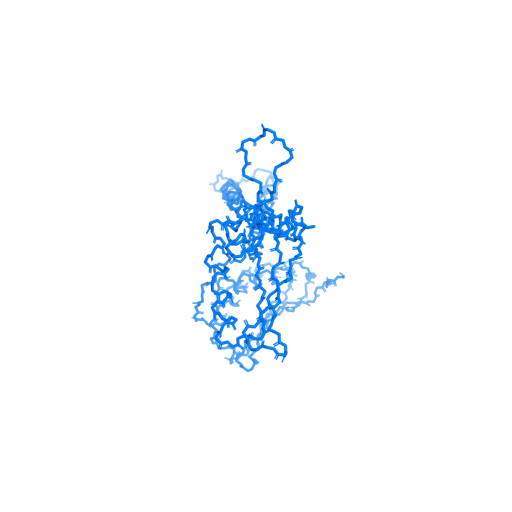ATOM 842 O O . GLY A 1 108 ? 9.138 5.628 2.904 1.00 77.50 108 GLY A O 1
ATOM 843 N N . ARG A 1 109 ? 10.764 6.328 1.515 1.00 79.06 109 ARG A N 1
ATOM 844 C CA . ARG A 1 109 ? 11.720 6.669 2.586 1.00 79.06 109 ARG A CA 1
ATOM 845 C C . ARG A 1 109 ? 11.228 7.819 3.459 1.00 79.06 109 ARG A C 1
ATOM 847 O O . ARG A 1 109 ? 11.297 7.712 4.681 1.00 79.06 109 ARG A O 1
ATOM 854 N N . PHE A 1 110 ? 10.726 8.892 2.848 1.00 80.06 110 PHE A N 1
ATOM 855 C CA . PHE A 1 110 ? 10.192 10.049 3.567 1.00 80.06 110 PHE A CA 1
ATOM 856 C C . PHE A 1 110 ? 9.069 9.633 4.517 1.00 80.06 110 PHE A C 1
ATOM 858 O O . PHE A 1 110 ? 9.107 9.927 5.710 1.00 80.06 110 PHE A O 1
ATOM 865 N N . LEU A 1 111 ? 8.118 8.862 3.999 1.00 80.38 111 LEU A N 1
ATOM 866 C CA . LEU A 1 111 ? 7.006 8.327 4.766 1.00 80.38 111 LEU A CA 1
ATOM 867 C C . LEU A 1 111 ? 7.482 7.456 5.940 1.00 80.38 111 LEU A C 1
ATOM 869 O O . LEU A 1 111 ? 7.052 7.659 7.076 1.00 80.38 111 LEU A O 1
ATOM 873 N N . ALA A 1 112 ? 8.427 6.541 5.714 1.00 78.00 112 ALA A N 1
ATOM 874 C CA . ALA A 1 112 ? 8.976 5.705 6.782 1.00 78.00 112 ALA A CA 1
ATOM 875 C C . ALA A 1 112 ? 9.634 6.519 7.915 1.00 78.00 112 ALA A C 1
ATOM 877 O O . ALA A 1 112 ? 9.437 6.192 9.084 1.00 78.00 112 ALA A O 1
ATOM 878 N N . VAL A 1 113 ? 10.377 7.581 7.588 1.00 80.62 113 VAL A N 1
ATOM 879 C CA . VAL A 1 113 ? 10.994 8.471 8.588 1.00 80.62 113 VAL A CA 1
ATOM 880 C C . VAL A 1 113 ? 9.925 9.231 9.369 1.00 80.62 113 VAL A C 1
ATOM 882 O O . VAL A 1 113 ? 9.914 9.179 10.597 1.00 80.62 113 VAL A O 1
ATOM 885 N N . VAL A 1 114 ? 8.976 9.864 8.674 1.00 81.50 114 VAL A N 1
ATOM 886 C CA . VAL A 1 114 ? 7.882 10.618 9.308 1.00 81.50 114 VAL A CA 1
ATOM 887 C C . VAL A 1 114 ? 7.072 9.728 10.254 1.00 81.50 114 VAL A C 1
ATOM 889 O O . VAL A 1 114 ? 6.711 10.164 11.343 1.00 81.50 114 VAL A O 1
ATOM 892 N N . SER A 1 115 ? 6.851 8.457 9.900 1.00 78.88 115 SER A N 1
ATOM 893 C CA . SER A 1 115 ? 6.236 7.469 10.796 1.00 78.88 115 SER A CA 1
ATOM 894 C C . SER A 1 115 ? 6.903 7.403 12.159 1.00 78.88 115 SER A C 1
ATOM 896 O O . SER A 1 115 ? 6.244 7.456 13.196 1.00 78.88 115 SER A O 1
ATOM 898 N N . HIS A 1 116 ? 8.220 7.230 12.138 1.00 82.62 116 HIS A N 1
ATOM 899 C CA . HIS A 1 116 ? 9.007 6.960 13.322 1.00 82.62 116 HIS A CA 1
ATOM 900 C C . HIS A 1 116 ? 9.081 8.208 14.205 1.00 82.62 116 HIS A C 1
ATOM 902 O O . HIS A 1 116 ? 8.867 8.132 15.420 1.00 82.62 116 HIS A O 1
ATOM 908 N N . GLU A 1 117 ? 9.290 9.360 13.565 1.00 85.81 117 GLU A N 1
ATOM 909 C CA . GLU A 1 117 ? 9.324 10.671 14.210 1.00 85.81 117 GLU A CA 1
ATOM 910 C C . GLU A 1 117 ? 7.969 11.074 14.802 1.00 85.81 117 GLU A C 1
ATOM 912 O O . GLU A 1 117 ? 7.936 11.780 15.802 1.00 85.81 117 GLU A O 1
ATOM 917 N N . LEU A 1 118 ? 6.846 10.599 14.248 1.00 83.56 118 LEU A N 1
ATOM 918 C CA . LEU A 1 118 ? 5.514 10.829 14.822 1.00 83.56 118 LEU A CA 1
ATOM 919 C C . LEU A 1 118 ? 5.151 9.810 15.904 1.00 83.56 118 LEU A C 1
ATOM 921 O O . LEU A 1 118 ? 4.573 10.178 16.925 1.00 83.56 118 LEU A O 1
ATOM 925 N N . ARG A 1 119 ? 5.502 8.532 15.723 1.00 83.38 119 ARG A N 1
ATOM 926 C CA . ARG A 1 119 ? 5.173 7.455 16.670 1.00 83.38 119 ARG A CA 1
ATOM 927 C C . ARG A 1 119 ? 5.788 7.694 18.045 1.00 83.38 119 ARG A C 1
ATOM 929 O O . ARG A 1 119 ? 5.122 7.476 19.052 1.00 83.38 119 ARG A O 1
ATOM 936 N N . THR A 1 120 ? 7.038 8.139 18.091 1.00 81.12 120 THR A N 1
ATOM 937 C CA . THR A 1 120 ? 7.777 8.341 19.347 1.00 81.12 120 THR A CA 1
ATOM 938 C C . THR A 1 120 ? 7.122 9.381 20.275 1.00 81.12 120 THR A C 1
ATOM 940 O O . THR A 1 120 ? 6.780 9.020 21.405 1.00 81.12 120 THR A O 1
ATOM 943 N N . PRO A 1 121 ? 6.870 10.636 19.848 1.00 87.75 121 PRO A N 1
ATOM 944 C CA . PRO A 1 121 ? 6.204 11.626 20.692 1.00 87.75 121 PRO A CA 1
ATOM 945 C C . PRO A 1 121 ? 4.745 11.262 20.981 1.00 87.75 121 PRO A C 1
ATOM 947 O O . PRO A 1 121 ? 4.278 11.499 22.095 1.00 87.75 121 PRO A O 1
ATOM 950 N N . LEU A 1 122 ? 4.027 10.635 20.040 1.00 87.81 122 LEU A N 1
ATOM 951 C CA . LEU A 1 122 ? 2.659 10.186 20.302 1.00 87.81 122 LEU A CA 1
ATOM 952 C C . LEU A 1 122 ? 2.589 9.109 21.380 1.00 87.81 122 LEU A C 1
ATOM 954 O O . LEU A 1 122 ? 1.752 9.203 22.273 1.00 87.81 122 LEU A O 1
ATOM 958 N N . ASN A 1 123 ? 3.466 8.107 21.321 1.00 84.19 123 ASN A N 1
ATOM 959 C CA . ASN A 1 123 ? 3.514 7.054 22.330 1.00 84.19 123 ASN A CA 1
ATOM 960 C C . ASN A 1 123 ? 3.819 7.628 23.718 1.00 84.19 123 ASN A C 1
ATOM 962 O O . ASN A 1 123 ? 3.252 7.160 24.702 1.00 84.19 123 ASN A O 1
ATOM 966 N N . ALA A 1 124 ? 4.653 8.670 23.804 1.00 89.06 124 ALA A N 1
ATOM 967 C CA . ALA A 1 124 ? 4.890 9.381 25.056 1.00 89.06 124 ALA A CA 1
ATOM 968 C C . ALA A 1 124 ? 3.626 10.107 25.555 1.00 89.06 124 ALA A C 1
ATOM 970 O O . ALA A 1 124 ? 3.263 9.956 26.719 1.00 89.06 124 ALA A O 1
ATOM 971 N N . ILE A 1 125 ? 2.917 10.842 24.688 1.00 87.75 125 ILE A N 1
ATOM 972 C CA . ILE A 1 125 ? 1.667 11.541 25.046 1.00 87.75 125 ILE A CA 1
ATOM 973 C C . ILE A 1 125 ? 0.590 10.550 25.503 1.00 87.75 125 ILE A C 1
ATOM 975 O O . ILE A 1 125 ? -0.052 10.778 26.530 1.00 87.75 125 ILE A O 1
ATOM 979 N N . ILE A 1 126 ? 0.412 9.441 24.779 1.00 88.25 126 ILE A N 1
ATOM 980 C CA . ILE A 1 126 ? -0.530 8.373 25.138 1.00 88.25 126 ILE A CA 1
ATOM 981 C C . ILE A 1 126 ? -0.127 7.763 26.483 1.00 88.25 126 ILE A C 1
ATOM 983 O O . ILE A 1 126 ? -0.966 7.672 27.372 1.00 88.25 126 ILE A O 1
ATOM 987 N N . GLY A 1 127 ? 1.156 7.436 26.670 1.00 85.50 127 GLY A N 1
ATOM 988 C CA . GLY A 1 127 ? 1.667 6.854 27.910 1.00 85.50 127 GLY A CA 1
ATOM 989 C C . GLY A 1 127 ? 1.480 7.762 29.128 1.00 85.50 127 GLY A C 1
ATOM 990 O O . GLY A 1 127 ? 0.997 7.308 30.162 1.00 85.50 127 GLY A O 1
ATOM 991 N N . PHE A 1 128 ? 1.791 9.057 29.014 1.00 88.25 128 PHE A N 1
ATOM 992 C CA . PHE A 1 128 ? 1.536 10.014 30.096 1.00 88.25 128 PHE A CA 1
ATOM 993 C C . PHE A 1 128 ? 0.041 10.196 30.362 1.00 88.25 128 PHE A C 1
ATOM 995 O O . PHE A 1 128 ? -0.366 10.277 31.520 1.00 88.25 128 PHE A O 1
ATOM 1002 N N . SER A 1 129 ? -0.786 10.207 29.316 1.00 90.62 129 SER A N 1
ATOM 1003 C CA . SER A 1 129 ? -2.241 10.289 29.470 1.00 90.62 129 SER A CA 1
ATOM 1004 C C . SER A 1 129 ? -2.806 9.042 30.161 1.00 90.62 129 SER A C 1
ATOM 1006 O O . SER A 1 129 ? -3.648 9.170 31.046 1.00 90.62 129 SER A O 1
ATOM 1008 N N . ASP A 1 130 ? -2.302 7.848 29.835 1.00 88.44 130 ASP A N 1
ATOM 1009 C CA . ASP A 1 130 ? -2.648 6.601 30.524 1.00 88.44 130 ASP A CA 1
ATOM 1010 C C . ASP A 1 130 ? -2.244 6.651 32.003 1.00 88.44 130 ASP A C 1
ATOM 1012 O O . ASP A 1 130 ? -3.072 6.351 32.862 1.00 88.44 130 ASP A O 1
ATOM 1016 N N . MET A 1 131 ? -1.017 7.076 32.332 1.00 88.44 131 MET A N 1
ATOM 1017 C CA . MET A 1 131 ? -0.573 7.200 33.732 1.00 88.44 131 MET A CA 1
ATOM 1018 C C . MET A 1 131 ? -1.460 8.156 34.541 1.00 88.44 131 MET A C 1
ATOM 1020 O O . MET A 1 131 ? -1.782 7.875 35.697 1.00 88.44 131 MET A O 1
ATOM 1024 N N . LEU A 1 132 ? -1.870 9.273 33.933 1.00 89.88 132 LEU A N 1
ATOM 1025 C CA . LEU A 1 132 ? -2.770 10.246 34.551 1.00 89.88 132 LEU A CA 1
ATOM 1026 C C . LEU A 1 132 ? -4.173 9.661 34.766 1.00 89.88 132 LEU A C 1
ATOM 1028 O O . LEU A 1 132 ? -4.734 9.819 35.847 1.00 89.88 132 LEU A O 1
ATOM 1032 N N . LEU A 1 133 ? -4.730 8.942 33.786 1.00 88.69 133 LEU A N 1
ATOM 1033 C CA . LEU A 1 133 ? -6.052 8.306 33.903 1.00 88.69 133 LEU A CA 1
ATOM 1034 C C . LEU A 1 133 ? -6.100 7.185 34.949 1.00 88.69 133 LEU A C 1
ATOM 1036 O O . LEU A 1 133 ? -7.147 6.991 35.567 1.00 88.69 133 LEU A O 1
ATOM 1040 N N . HIS A 1 134 ? -4.981 6.485 35.160 1.00 88.44 134 HIS A N 1
ATOM 1041 C CA . HIS A 1 134 ? -4.817 5.488 36.224 1.00 88.44 134 HIS A CA 1
ATOM 1042 C C . HIS A 1 134 ? -4.553 6.112 37.604 1.00 88.44 134 HIS A C 1
ATOM 1044 O O . HIS A 1 134 ? -4.329 5.380 38.564 1.00 88.44 134 HIS A O 1
ATOM 1050 N N . GLU A 1 135 ? -4.565 7.447 37.710 1.00 87.50 135 GLU A N 1
ATOM 1051 C CA . GLU A 1 135 ? -4.417 8.189 38.969 1.00 87.50 135 GLU A CA 1
ATOM 1052 C C . GLU A 1 135 ? -3.131 7.815 39.738 1.00 87.50 135 GLU A C 1
ATOM 1054 O O . GLU A 1 135 ? -3.057 7.941 40.960 1.00 87.50 135 GLU A O 1
ATOM 1059 N N . MET A 1 136 ? -2.073 7.406 39.016 1.00 83.81 136 MET A N 1
ATOM 1060 C CA . MET A 1 136 ? -0.791 6.968 39.598 1.00 83.81 136 MET A CA 1
ATOM 1061 C C . MET A 1 136 ? -0.081 8.064 40.411 1.00 83.81 136 MET A C 1
ATOM 1063 O O . MET A 1 136 ? 0.783 7.767 41.232 1.00 83.81 136 MET A O 1
ATOM 1067 N N . PHE A 1 137 ? -0.455 9.326 40.193 1.00 81.19 137 PHE A N 1
ATOM 1068 C CA . PHE A 1 137 ? 0.075 10.504 40.886 1.00 81.19 137 PHE A CA 1
ATOM 1069 C C . PHE A 1 137 ? -0.986 11.210 41.750 1.00 81.19 137 PHE A C 1
ATOM 1071 O O . PHE A 1 137 ? -0.798 12.359 42.152 1.00 81.19 137 PHE A O 1
ATOM 1078 N N . GLY A 1 138 ? -2.091 10.521 42.048 1.00 83.00 138 GLY A N 1
ATOM 1079 C CA . GLY A 1 138 ? -3.222 11.034 42.817 1.00 83.00 138 GLY A CA 1
ATOM 1080 C C . GLY A 1 138 ? -4.472 11.268 41.968 1.00 83.00 138 GLY A C 1
ATOM 1081 O O . GLY A 1 138 ? -4.409 11.409 40.747 1.00 83.00 138 GLY A O 1
ATOM 1082 N N . ALA A 1 139 ? -5.623 11.310 42.642 1.00 85.25 139 ALA A N 1
ATOM 1083 C CA . ALA A 1 139 ? -6.917 11.513 42.002 1.00 85.25 139 ALA A CA 1
ATOM 1084 C C . ALA A 1 139 ? -7.080 12.946 41.470 1.00 85.25 139 ALA A C 1
ATOM 1086 O O . ALA A 1 139 ? -6.605 13.919 42.069 1.00 85.25 139 ALA A O 1
ATOM 1087 N N . PHE A 1 140 ? -7.810 13.084 40.363 1.00 86.94 140 PHE A N 1
ATOM 1088 C CA . PHE A 1 140 ? -8.179 14.390 39.823 1.00 86.94 140 PHE A CA 1
ATOM 1089 C C . PHE A 1 140 ? -9.077 15.148 40.805 1.00 86.94 140 PHE A C 1
ATOM 1091 O O . PHE A 1 140 ? -10.052 14.604 41.321 1.00 86.94 140 PHE A O 1
ATOM 1098 N N . LYS A 1 141 ? -8.773 16.430 41.041 1.00 85.88 141 LYS A N 1
ATOM 1099 C CA . LYS A 1 141 ? -9.605 17.296 41.897 1.00 85.88 141 LYS A CA 1
ATOM 1100 C C . LYS A 1 141 ? -10.889 17.738 41.194 1.00 85.88 141 LYS A C 1
ATOM 1102 O O . LYS A 1 141 ? -11.903 17.933 41.854 1.00 85.88 141 LYS A O 1
ATOM 1107 N N . ASP A 1 142 ? -10.830 17.913 39.874 1.00 90.12 142 ASP A N 1
ATOM 1108 C CA . ASP A 1 142 ? -11.969 18.268 39.026 1.00 90.12 142 ASP A CA 1
ATOM 1109 C C . ASP A 1 142 ? -12.215 17.135 38.011 1.00 90.12 142 ASP A C 1
ATOM 1111 O O . ASP A 1 142 ? -11.313 16.833 37.221 1.00 90.12 142 ASP A O 1
ATOM 1115 N N . PRO A 1 143 ? -13.414 16.520 37.983 1.00 87.44 143 PRO A N 1
ATOM 1116 C CA . PRO A 1 143 ? -13.766 15.473 37.022 1.00 87.44 143 PRO A CA 1
ATOM 1117 C C . PRO A 1 143 ? -13.520 15.850 35.553 1.00 87.44 143 PRO A C 1
ATOM 1119 O O . PRO A 1 143 ? -13.163 14.984 34.754 1.00 87.44 143 PRO A O 1
ATOM 1122 N N . ARG A 1 144 ? -13.624 17.138 35.195 1.00 86.12 144 ARG A N 1
ATOM 1123 C CA . ARG A 1 144 ? -13.371 17.629 33.827 1.00 86.12 144 ARG A CA 1
ATOM 1124 C C . ARG A 1 144 ? -11.921 17.437 33.387 1.00 86.12 144 ARG A C 1
ATOM 1126 O O . ARG A 1 144 ? -11.647 17.276 32.204 1.00 86.12 144 ARG A O 1
ATOM 1133 N N . GLN A 1 145 ? -10.971 17.421 34.325 1.00 88.75 145 GLN A N 1
ATOM 1134 C CA . GLN A 1 145 ? -9.565 17.149 34.009 1.00 88.75 145 GLN A CA 1
ATOM 1135 C C . GLN A 1 145 ? -9.385 15.717 33.503 1.00 88.75 145 GLN A C 1
ATOM 1137 O O . GLN A 1 145 ? -8.663 15.496 32.534 1.00 88.75 145 GLN A O 1
ATOM 1142 N N . LYS A 1 146 ? -10.083 14.759 34.123 1.00 87.69 146 LYS A N 1
ATOM 1143 C CA . LYS A 1 146 ? -10.069 13.354 33.704 1.00 87.69 146 LYS A CA 1
ATOM 1144 C C . LYS A 1 146 ? -10.659 13.189 32.304 1.00 87.69 146 LYS A C 1
ATOM 1146 O O . LYS A 1 146 ? -10.093 12.470 31.486 1.00 87.69 146 LYS A O 1
ATOM 1151 N N . GLU A 1 147 ? -11.745 13.905 32.015 1.00 84.50 147 GLU A N 1
ATOM 1152 C CA . GLU A 1 147 ? -12.367 13.946 30.687 1.00 84.50 147 GLU A CA 1
ATOM 1153 C C . GLU A 1 147 ? -11.410 14.502 29.620 1.00 84.50 147 GLU A C 1
ATOM 1155 O O . GLU A 1 147 ? -11.194 13.859 28.594 1.00 84.50 147 GLU A O 1
ATOM 1160 N N . TYR A 1 148 ? -10.745 15.634 29.883 1.00 88.12 148 TYR A N 1
ATOM 1161 C CA . TYR A 1 148 ? -9.778 16.209 28.941 1.00 88.12 148 TYR A CA 1
ATOM 1162 C C . TYR A 1 148 ? -8.571 15.304 28.684 1.00 88.12 148 TYR A C 1
ATOM 1164 O O . TYR A 1 148 ? -8.155 15.161 27.536 1.00 88.12 148 TYR A O 1
ATOM 1172 N N . VAL A 1 149 ? -8.019 14.659 29.717 1.00 90.25 149 VAL A N 1
ATOM 1173 C CA . VAL A 1 149 ? -6.930 13.682 29.532 1.00 90.25 149 VAL A CA 1
ATOM 1174 C C . VAL A 1 149 ? -7.413 12.486 28.702 1.00 90.25 149 VAL A C 1
ATOM 1176 O O . VAL A 1 149 ? -6.681 12.005 27.835 1.00 90.25 149 VAL A O 1
ATOM 1179 N N . GLY A 1 150 ? -8.659 12.047 28.907 1.00 84.00 150 GLY A N 1
ATOM 1180 C CA . GLY A 1 150 ? -9.312 11.038 28.073 1.00 84.00 150 GLY A CA 1
ATOM 1181 C C . GLY A 1 150 ? -9.362 11.436 26.595 1.00 84.00 150 GLY A C 1
ATOM 1182 O O . GLY A 1 150 ? -8.929 10.661 25.743 1.00 84.00 150 GLY A O 1
ATOM 1183 N N . LEU A 1 151 ? -9.794 12.664 26.300 1.00 79.38 151 LEU A N 1
ATOM 1184 C CA . LEU A 1 151 ? -9.861 13.196 24.933 1.00 79.38 151 LEU A CA 1
ATOM 1185 C C . LEU A 1 151 ? -8.479 13.328 24.276 1.00 79.38 151 LEU A C 1
ATOM 1187 O O . LEU A 1 151 ? -8.326 13.018 23.092 1.00 79.38 151 LEU A O 1
ATOM 1191 N N . VAL A 1 152 ? -7.457 13.757 25.026 1.00 84.62 152 VAL A N 1
ATOM 1192 C CA . VAL A 1 152 ? -6.070 13.840 24.529 1.00 84.62 152 VAL A CA 1
ATOM 1193 C C . VAL A 1 152 ? -5.546 12.453 24.164 1.00 84.62 152 VAL A C 1
ATOM 1195 O O . VAL A 1 152 ? -4.965 12.274 23.091 1.00 84.62 152 VAL A O 1
ATOM 1198 N N . ARG A 1 153 ? -5.790 11.459 25.022 1.00 86.94 153 ARG A N 1
ATOM 1199 C CA . ARG A 1 153 ? -5.417 10.065 24.769 1.00 86.94 153 ARG A CA 1
ATOM 1200 C C . ARG A 1 153 ? -6.099 9.513 23.521 1.00 86.94 153 ARG A C 1
ATOM 1202 O O . ARG A 1 153 ? -5.417 8.945 22.671 1.00 86.94 153 ARG A O 1
ATOM 1209 N N . GLU A 1 154 ? -7.412 9.692 23.403 1.00 76.31 154 GLU A N 1
ATOM 1210 C CA . GLU A 1 154 ? -8.188 9.220 22.252 1.00 76.31 154 GLU A CA 1
ATOM 1211 C C . GLU A 1 154 ? -7.714 9.882 20.950 1.00 76.31 154 GLU A C 1
ATOM 1213 O O . GLU A 1 154 ? -7.461 9.200 19.956 1.00 76.31 154 GLU A O 1
ATOM 1218 N N . SER A 1 155 ? -7.484 11.198 20.977 1.00 77.19 155 SER A N 1
ATOM 1219 C CA . SER A 1 155 ? -6.957 11.951 19.831 1.00 77.19 155 SER A CA 1
ATOM 1220 C C . SER A 1 155 ? -5.559 11.476 19.423 1.00 77.19 155 SER A C 1
ATOM 1222 O O . SER A 1 155 ? -5.276 11.329 18.233 1.00 77.19 155 SER A O 1
ATOM 1224 N N . GLY A 1 156 ? -4.690 11.187 20.398 1.00 83.88 156 GLY A N 1
ATOM 1225 C CA . GLY A 1 156 ? -3.373 10.601 20.156 1.00 83.88 156 GLY A CA 1
ATOM 1226 C C . GLY A 1 156 ? -3.480 9.227 19.495 1.00 83.88 156 GLY A C 1
ATOM 1227 O O . GLY A 1 156 ? -2.893 8.996 18.443 1.00 83.88 156 GLY A O 1
ATOM 1228 N N . GLN A 1 157 ? -4.288 8.324 20.047 1.00 79.31 157 GLN A N 1
ATOM 1229 C CA . GLN A 1 157 ? -4.506 6.998 19.458 1.00 79.31 157 GLN A CA 1
ATOM 1230 C C . GLN A 1 157 ? -5.061 7.086 18.030 1.00 79.31 157 GLN A C 1
ATOM 1232 O O . GLN A 1 157 ? -4.601 6.362 17.142 1.00 79.31 157 GLN A O 1
ATOM 1237 N N . HIS A 1 158 ? -5.992 8.009 17.782 1.00 75.06 158 HIS A N 1
ATOM 1238 C CA . HIS A 1 158 ? -6.545 8.235 16.453 1.00 75.06 158 HIS A CA 1
ATOM 1239 C C . HIS A 1 158 ? -5.476 8.697 15.456 1.00 75.06 158 HIS A C 1
ATOM 1241 O O . HIS A 1 158 ? -5.327 8.098 14.390 1.00 75.06 158 HIS A O 1
ATOM 1247 N N . LEU A 1 159 ? -4.677 9.705 15.812 1.00 82.25 159 LEU A N 1
ATOM 1248 C CA . LEU A 1 159 ? -3.617 10.212 14.942 1.00 82.25 159 LEU A CA 1
ATOM 1249 C C . LEU A 1 159 ? -2.542 9.145 14.673 1.00 82.25 159 LEU A C 1
ATOM 1251 O O . LEU A 1 159 ? -2.106 8.999 13.531 1.00 82.25 159 LEU A O 1
ATOM 1255 N N . LEU A 1 160 ? -2.170 8.340 15.676 1.00 82.69 160 LEU A N 1
ATOM 1256 C CA . LEU A 1 160 ? -1.238 7.222 15.490 1.00 82.69 160 LEU A CA 1
ATOM 1257 C C . LEU A 1 160 ? -1.779 6.197 14.488 1.00 82.69 160 LEU A C 1
ATOM 1259 O O . LEU A 1 160 ? -1.034 5.710 13.634 1.00 82.69 160 LEU A O 1
ATOM 1263 N N . SER A 1 161 ? -3.075 5.886 14.581 1.00 77.06 161 SER A N 1
ATOM 1264 C CA . SER A 1 161 ? -3.759 4.974 13.664 1.00 77.06 161 SER A CA 1
ATOM 1265 C C . SER A 1 161 ? -3.765 5.515 12.236 1.00 77.06 161 SER A C 1
ATOM 1267 O O . SER A 1 161 ? -3.487 4.763 11.302 1.00 77.06 161 SER A O 1
ATOM 1269 N N . VAL A 1 162 ? -4.049 6.808 12.051 1.00 78.44 162 VAL A N 1
ATOM 1270 C CA . VAL A 1 162 ? -4.057 7.456 10.728 1.00 78.44 162 VAL A CA 1
ATOM 1271 C C . VAL A 1 162 ? -2.663 7.431 10.109 1.00 78.44 162 VAL A C 1
ATOM 1273 O O . VAL A 1 162 ? -2.503 6.979 8.976 1.00 78.44 162 VAL A O 1
ATOM 1276 N N . VAL A 1 163 ? -1.644 7.844 10.867 1.00 79.06 163 VAL A N 1
ATOM 1277 C CA . VAL A 1 163 ? -0.252 7.840 10.401 1.00 79.06 163 VAL A CA 1
ATOM 1278 C C . VAL A 1 163 ? 0.176 6.427 10.021 1.00 79.06 163 VAL A C 1
ATOM 1280 O O . VAL A 1 163 ? 0.706 6.226 8.936 1.00 79.06 163 VAL A O 1
ATOM 1283 N N . THR A 1 164 ? -0.097 5.435 10.870 1.00 77.94 164 THR A N 1
ATOM 1284 C CA . THR A 1 164 ? 0.260 4.035 10.593 1.00 77.94 164 THR A CA 1
ATOM 1285 C C . THR A 1 164 ? -0.438 3.519 9.330 1.00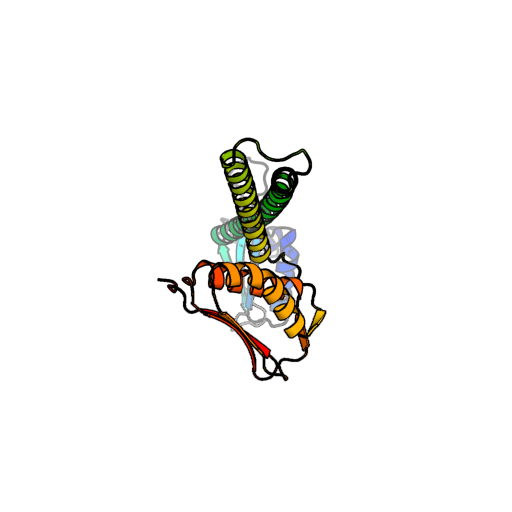 77.94 164 THR A C 1
ATOM 1287 O O . THR A 1 164 ? 0.221 2.959 8.459 1.00 77.94 164 THR A O 1
ATOM 1290 N N . SER A 1 165 ? -1.730 3.817 9.163 1.00 77.19 165 SER A N 1
ATOM 1291 C CA . SER A 1 165 ? -2.512 3.376 7.999 1.00 77.19 165 SER A CA 1
ATOM 1292 C C . SER A 1 165 ? -1.994 3.959 6.680 1.00 77.19 165 SER A C 1
ATOM 1294 O O . SER A 1 165 ? -1.877 3.234 5.695 1.00 77.19 165 SER A O 1
ATOM 1296 N N . ILE A 1 166 ? -1.636 5.250 6.648 1.00 79.50 166 ILE A N 1
ATOM 1297 C CA . ILE A 1 166 ? -1.091 5.906 5.442 1.00 79.50 166 ILE A CA 1
ATOM 1298 C C . ILE A 1 166 ? 0.201 5.223 4.977 1.00 79.50 166 ILE A C 1
ATOM 1300 O O . ILE A 1 166 ? 0.458 5.082 3.780 1.00 79.50 166 ILE A O 1
ATOM 1304 N N . LEU A 1 167 ? 1.020 4.779 5.924 1.00 75.56 167 LEU A N 1
ATOM 1305 C CA . LEU A 1 167 ? 2.306 4.154 5.638 1.00 75.56 167 LEU A CA 1
ATOM 1306 C C . LEU A 1 167 ? 2.162 2.729 5.155 1.00 75.56 167 LEU A C 1
ATOM 1308 O O . LEU A 1 167 ? 2.870 2.338 4.231 1.00 75.56 167 LEU A O 1
ATOM 1312 N N . ASP A 1 168 ? 1.260 1.973 5.773 1.00 75.44 168 ASP A N 1
ATOM 1313 C CA . ASP A 1 168 ? 0.965 0.613 5.347 1.00 75.44 168 ASP A CA 1
ATOM 1314 C C . ASP A 1 168 ? 0.428 0.625 3.913 1.00 75.44 168 ASP A C 1
ATOM 1316 O O . ASP A 1 168 ? 0.953 -0.099 3.069 1.00 75.44 168 ASP A O 1
ATOM 1320 N N . VAL A 1 169 ? -0.502 1.536 3.590 1.00 77.94 169 VAL A N 1
ATOM 1321 C CA . VAL A 1 169 ? -0.980 1.754 2.210 1.00 77.94 169 VAL A CA 1
ATOM 1322 C C . VAL A 1 169 ? 0.178 2.102 1.276 1.00 77.94 169 VAL A C 1
ATOM 1324 O O . VAL A 1 169 ? 0.339 1.469 0.237 1.00 77.94 169 VAL A O 1
ATOM 1327 N N . SER A 1 170 ? 1.044 3.036 1.670 1.00 73.75 170 SER A N 1
ATOM 1328 C CA . SER A 1 170 ? 2.169 3.458 0.828 1.00 73.75 170 SER A CA 1
ATOM 1329 C C . SER A 1 170 ? 3.195 2.342 0.590 1.00 73.75 170 SER A C 1
ATOM 1331 O O . SER A 1 170 ? 3.767 2.247 -0.494 1.00 73.75 170 SER A O 1
ATOM 1333 N N . ARG A 1 171 ? 3.431 1.465 1.575 1.00 74.06 171 ARG A N 1
ATOM 1334 C CA . ARG A 1 171 ? 4.292 0.279 1.411 1.00 74.06 171 ARG A CA 1
ATOM 1335 C C . ARG A 1 171 ? 3.658 -0.763 0.496 1.00 74.06 171 ARG A C 1
ATOM 1337 O O . ARG A 1 171 ? 4.382 -1.398 -0.268 1.00 74.06 171 ARG A O 1
ATOM 1344 N N . ILE A 1 172 ? 2.341 -0.943 0.583 1.00 78.56 172 ILE A N 1
ATOM 1345 C CA . ILE A 1 172 ? 1.585 -1.862 -0.276 1.00 78.56 172 ILE A CA 1
ATOM 1346 C C . ILE A 1 172 ? 1.612 -1.371 -1.729 1.00 78.56 172 ILE A C 1
ATOM 1348 O O . ILE A 1 172 ? 1.951 -2.151 -2.615 1.00 78.56 172 ILE A O 1
ATOM 1352 N N . GLU A 1 173 ? 1.337 -0.086 -1.974 1.00 73.31 173 GLU A N 1
ATOM 1353 C CA . GLU A 1 173 ? 1.371 0.515 -3.319 1.00 73.31 173 GLU A CA 1
ATOM 1354 C C . GLU A 1 173 ? 2.757 0.423 -3.967 1.00 73.31 173 GLU A C 1
ATOM 1356 O O . GLU A 1 173 ? 2.868 0.129 -5.155 1.00 73.31 173 GLU A O 1
ATOM 1361 N N . ALA A 1 174 ? 3.821 0.601 -3.180 1.00 70.81 174 ALA A N 1
ATOM 1362 C CA . ALA A 1 174 ? 5.199 0.474 -3.649 1.00 70.81 174 ALA A CA 1
ATOM 1363 C C . ALA A 1 174 ? 5.675 -0.987 -3.815 1.00 70.81 174 ALA A C 1
ATOM 1365 O O . ALA A 1 174 ? 6.833 -1.215 -4.163 1.00 70.81 174 ALA A O 1
ATOM 1366 N N . GLY A 1 175 ? 4.836 -1.987 -3.511 1.00 72.69 1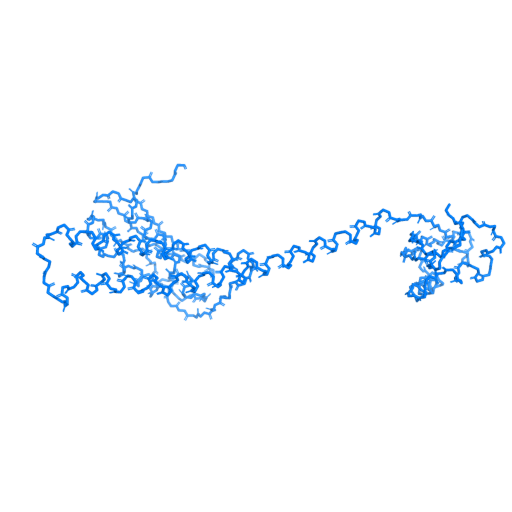75 GLY A N 1
ATOM 1367 C CA . GLY A 1 175 ? 5.218 -3.406 -3.529 1.00 72.69 175 GLY A CA 1
ATOM 1368 C C . GLY A 1 175 ? 6.275 -3.791 -2.481 1.00 72.69 175 GLY A C 1
ATOM 1369 O O . GLY A 1 175 ? 6.864 -4.865 -2.565 1.00 72.69 175 GLY A O 1
ATOM 1370 N N . ALA A 1 176 ? 6.526 -2.925 -1.495 1.00 69.31 176 ALA A N 1
ATOM 1371 C CA . ALA A 1 176 ? 7.550 -3.090 -0.462 1.00 69.31 176 ALA A CA 1
ATOM 1372 C C . ALA A 1 176 ? 7.016 -3.745 0.827 1.00 69.31 176 ALA A C 1
ATOM 1374 O O . ALA A 1 176 ? 7.755 -3.891 1.804 1.00 69.31 176 ALA A O 1
ATOM 1375 N N . TYR A 1 177 ? 5.733 -4.116 0.864 1.00 76.25 177 TYR A N 1
ATOM 1376 C CA . TYR A 1 177 ? 5.147 -4.836 1.991 1.00 76.25 177 TYR A CA 1
ATOM 1377 C C . TYR A 1 177 ? 5.587 -6.306 1.964 1.00 76.25 177 TYR A C 1
ATOM 1379 O O . TYR A 1 177 ? 5.062 -7.116 1.202 1.00 76.25 177 TYR A O 1
ATOM 1387 N N . ALA A 1 178 ? 6.579 -6.647 2.787 1.00 76.25 178 ALA A N 1
ATOM 1388 C CA . ALA A 1 178 ? 7.046 -8.018 2.937 1.00 76.25 178 ALA A CA 1
ATOM 1389 C C . ALA A 1 178 ? 6.047 -8.826 3.778 1.00 76.25 178 ALA A C 1
ATOM 1391 O O . ALA A 1 178 ? 5.858 -8.536 4.956 1.00 76.25 178 ALA A O 1
ATOM 1392 N N . THR A 1 179 ? 5.416 -9.832 3.172 1.00 84.31 179 THR A N 1
ATOM 1393 C CA . THR A 1 179 ? 4.537 -10.774 3.877 1.00 84.31 179 THR A CA 1
ATOM 1394 C C . THR A 1 179 ? 5.343 -11.935 4.445 1.00 84.31 179 THR A C 1
ATOM 1396 O O . THR A 1 179 ? 6.042 -12.623 3.696 1.00 84.31 179 THR A O 1
ATOM 1399 N N . GLU A 1 180 ? 5.200 -12.202 5.738 1.00 87.62 180 GLU A N 1
ATOM 1400 C CA . GLU A 1 180 ? 5.815 -13.352 6.405 1.00 87.62 180 GLU A CA 1
ATOM 1401 C C . GLU A 1 180 ? 4.810 -14.508 6.450 1.00 87.62 180 GLU A C 1
ATOM 1403 O O . GLU A 1 180 ? 3.936 -14.549 7.309 1.00 87.62 180 GLU A O 1
ATOM 1408 N N . LEU A 1 181 ? 4.894 -15.441 5.496 1.00 93.25 181 LEU A N 1
ATOM 1409 C CA . LEU A 1 181 ? 3.982 -16.587 5.453 1.00 93.25 181 LEU A CA 1
ATOM 1410 C C . LEU A 1 181 ? 4.287 -17.570 6.586 1.00 93.25 181 LEU A C 1
ATOM 1412 O O . LEU A 1 181 ? 5.383 -18.127 6.654 1.00 93.25 181 LEU A O 1
ATOM 1416 N N . GLU A 1 182 ? 3.287 -17.840 7.420 1.00 94.19 182 GLU A N 1
ATOM 1417 C CA . GLU A 1 182 ? 3.331 -18.898 8.422 1.00 94.19 182 GLU A CA 1
ATOM 1418 C C . GLU A 1 182 ? 2.049 -19.735 8.411 1.00 94.19 182 GLU A C 1
ATOM 1420 O O . GLU A 1 182 ? 0.979 -19.291 7.984 1.00 94.19 182 GLU A O 1
ATOM 1425 N N . THR A 1 183 ? 2.160 -20.981 8.877 1.00 95.25 183 THR A N 1
ATOM 1426 C CA . THR A 1 183 ? 1.002 -21.862 9.050 1.00 95.25 183 THR A CA 1
ATOM 1427 C C . THR A 1 183 ? 0.417 -21.663 10.440 1.00 95.25 183 THR A C 1
ATOM 1429 O O . THR A 1 183 ? 1.105 -21.865 11.437 1.00 95.25 183 THR A O 1
ATOM 1432 N N . PHE A 1 184 ? -0.854 -21.278 10.510 1.00 93.88 184 PHE A N 1
ATOM 1433 C CA . PHE A 1 184 ? -1.564 -21.087 11.773 1.00 93.88 184 PHE A CA 1
ATOM 1434 C C . PHE A 1 184 ? -3.046 -21.439 11.640 1.00 93.88 184 PHE A C 1
ATOM 1436 O O . PHE A 1 184 ? -3.623 -21.435 10.547 1.00 93.88 184 PHE A O 1
ATOM 1443 N N . ARG A 1 185 ? -3.698 -21.725 12.771 1.00 92.44 185 ARG A N 1
ATOM 1444 C CA . ARG A 1 185 ? -5.144 -21.968 12.809 1.00 92.44 185 ARG A CA 1
ATOM 1445 C C . ARG A 1 185 ? -5.887 -20.641 12.739 1.00 92.44 185 ARG A C 1
ATOM 1447 O O . ARG A 1 185 ? -5.731 -19.799 13.619 1.00 92.44 185 ARG A O 1
ATOM 1454 N N . PHE A 1 186 ? -6.762 -20.471 11.746 1.00 93.12 186 PHE A N 1
ATOM 1455 C CA . PHE A 1 186 ? -7.484 -19.204 11.550 1.00 93.12 186 PHE A CA 1
ATOM 1456 C C . PHE A 1 186 ? -8.295 -18.772 12.786 1.00 93.12 186 PHE A C 1
ATOM 1458 O O . PHE A 1 186 ? -8.402 -17.582 13.078 1.00 93.12 186 PHE A O 1
ATOM 1465 N N . VAL A 1 187 ? -8.815 -19.740 13.548 1.00 92.31 187 VAL A N 1
ATOM 1466 C CA . VAL A 1 187 ? -9.561 -19.481 14.789 1.00 92.31 187 VAL A CA 1
ATOM 1467 C C . VAL A 1 187 ? -8.752 -18.671 15.807 1.00 92.31 187 VAL A C 1
ATOM 1469 O O . VAL A 1 187 ? -9.311 -17.789 16.444 1.00 92.31 187 VAL A O 1
ATOM 1472 N N . GLU A 1 188 ? -7.431 -18.862 15.885 1.00 90.81 188 GLU A N 1
ATOM 1473 C CA . GLU A 1 188 ? -6.579 -18.116 16.818 1.00 90.81 188 GLU A CA 1
ATOM 1474 C C . GLU A 1 188 ? -6.511 -16.622 16.473 1.00 90.81 188 GLU A C 1
ATOM 1476 O O . GLU A 1 188 ? -6.436 -15.772 17.361 1.00 90.81 188 GLU A O 1
ATOM 1481 N N . ALA A 1 189 ? -6.547 -16.280 15.181 1.00 91.62 189 ALA A N 1
ATOM 1482 C CA . ALA A 1 189 ? -6.603 -14.887 14.747 1.00 91.62 189 ALA A CA 1
ATOM 1483 C C . ALA A 1 189 ? -7.962 -14.253 15.087 1.00 91.62 189 ALA A C 1
ATOM 1485 O O . ALA A 1 189 ? -8.010 -13.097 15.518 1.00 91.62 189 ALA A O 1
ATOM 1486 N N . VAL A 1 190 ? -9.054 -15.015 14.956 1.00 93.62 190 VAL A N 1
ATOM 1487 C CA . VAL A 1 190 ? -10.396 -14.547 15.329 1.00 93.62 190 VAL A CA 1
ATOM 1488 C C . VAL A 1 190 ? -10.544 -14.389 16.839 1.00 93.62 190 VAL A C 1
ATOM 1490 O O . VAL A 1 190 ? -11.092 -13.380 17.273 1.00 93.62 190 VAL A O 1
ATOM 1493 N N . ASP A 1 191 ? -10.031 -15.316 17.646 1.00 91.31 191 ASP A N 1
ATOM 1494 C CA . ASP A 1 191 ? -10.119 -15.244 19.110 1.00 91.31 191 ASP A CA 1
ATOM 1495 C C . ASP A 1 191 ? -9.414 -14.004 19.668 1.00 91.31 191 ASP A C 1
ATOM 1497 O O . ASP A 1 191 ? -9.937 -13.327 20.561 1.00 91.31 191 ASP A O 1
ATOM 1501 N N . MET A 1 192 ? -8.264 -13.648 19.093 1.00 89.88 192 MET A N 1
ATOM 1502 C CA . MET A 1 192 ? -7.563 -12.416 19.442 1.00 89.88 192 MET A CA 1
ATOM 1503 C C . MET A 1 192 ? -8.391 -11.176 19.075 1.00 89.88 192 MET A C 1
ATOM 1505 O O . MET A 1 192 ? -8.608 -10.306 19.920 1.00 89.88 192 MET A O 1
ATOM 1509 N N . CYS A 1 193 ? -8.906 -11.112 17.842 1.00 91.19 193 CYS A N 1
ATOM 1510 C CA . CYS A 1 193 ? -9.762 -10.013 17.392 1.00 91.19 193 CYS A CA 1
ATOM 1511 C C . CYS A 1 193 ? -11.009 -9.874 18.282 1.00 91.19 193 CYS A C 1
ATOM 1513 O O . CYS A 1 193 ? -11.323 -8.785 18.764 1.00 91.19 193 CYS A O 1
ATOM 1515 N N . ARG A 1 194 ? -11.676 -10.991 18.589 1.00 91.69 194 ARG A N 1
ATOM 1516 C CA . ARG A 1 194 ? -12.848 -11.038 19.466 1.00 91.69 194 ARG A CA 1
ATOM 1517 C C . ARG A 1 194 ? -12.525 -10.517 20.861 1.00 91.69 194 ARG A C 1
ATOM 1519 O O . ARG A 1 194 ? -13.302 -9.739 21.403 1.00 91.69 194 ARG A O 1
ATOM 1526 N N . SER A 1 195 ? -11.390 -10.918 21.429 1.00 86.94 195 SER A N 1
ATOM 1527 C CA . SER A 1 195 ? -10.955 -10.469 22.757 1.00 86.94 195 SER A CA 1
ATOM 1528 C C . SER A 1 195 ? -10.754 -8.954 22.811 1.00 86.94 195 SER A C 1
ATOM 1530 O O . SER A 1 195 ? -11.143 -8.326 23.790 1.00 86.94 195 SER A O 1
ATOM 1532 N N . MET A 1 196 ? -10.219 -8.357 21.740 1.00 84.88 196 MET A N 1
ATOM 1533 C CA . MET A 1 196 ? -10.055 -6.904 21.635 1.00 84.88 196 MET A CA 1
ATOM 1534 C C . MET A 1 196 ? -11.381 -6.162 21.437 1.00 84.88 196 MET A C 1
ATOM 1536 O O . MET A 1 196 ? -11.563 -5.080 21.986 1.00 84.88 196 MET A O 1
ATOM 1540 N N . MET A 1 197 ? -12.304 -6.714 20.645 1.00 92.31 197 MET A N 1
ATOM 1541 C CA . MET A 1 197 ? -13.569 -6.043 20.315 1.00 92.31 197 MET A CA 1
ATOM 1542 C C . MET A 1 197 ? -14.638 -6.196 21.397 1.00 92.31 197 MET A C 1
ATOM 1544 O O . MET A 1 197 ? -15.547 -5.374 21.472 1.00 92.31 197 MET A O 1
ATOM 1548 N N . ARG A 1 198 ? -14.534 -7.216 22.255 1.00 90.94 198 ARG A N 1
ATOM 1549 C CA . ARG A 1 198 ? -15.551 -7.526 23.266 1.00 90.94 198 ARG A CA 1
ATOM 1550 C C . ARG A 1 198 ? -15.862 -6.362 24.218 1.00 90.94 198 ARG A C 1
ATOM 1552 O O . ARG A 1 198 ? -17.038 -6.042 24.324 1.00 90.94 198 ARG A O 1
ATOM 1559 N N . PRO A 1 199 ? -14.883 -5.656 24.822 1.00 88.56 199 PRO A N 1
ATOM 1560 C CA . PRO A 1 199 ? -15.188 -4.519 25.695 1.00 88.56 199 PRO A CA 1
ATOM 1561 C C . PRO A 1 199 ? -15.932 -3.385 24.973 1.00 88.56 199 PRO A C 1
ATOM 1563 O O . PRO A 1 199 ? -16.811 -2.755 25.553 1.00 88.56 199 PRO A O 1
ATOM 1566 N N . LEU A 1 200 ? -15.597 -3.140 23.700 1.00 89.44 200 LEU A N 1
ATOM 1567 C CA . LEU A 1 200 ? -16.230 -2.106 22.874 1.00 89.44 200 LEU A CA 1
ATOM 1568 C C . LEU A 1 200 ? -17.660 -2.495 22.479 1.00 89.44 200 LEU A C 1
ATOM 1570 O O . LEU A 1 200 ? -18.557 -1.656 22.498 1.00 89.44 200 LEU A O 1
ATOM 1574 N N . ALA A 1 201 ? -17.871 -3.767 22.133 1.00 92.94 201 ALA A N 1
ATOM 1575 C CA . ALA A 1 201 ? -19.186 -4.303 21.811 1.00 92.94 201 ALA A CA 1
ATOM 1576 C C . ALA A 1 201 ? -20.099 -4.310 23.048 1.00 92.94 201 ALA A C 1
ATOM 1578 O O . ALA A 1 201 ? -21.226 -3.825 22.971 1.00 92.94 201 ALA A O 1
ATOM 1579 N N . ASP A 1 202 ? -19.590 -4.769 24.196 1.00 93.00 202 ASP A N 1
ATOM 1580 C CA . ASP A 1 202 ? -20.328 -4.819 25.461 1.00 93.00 202 ASP A CA 1
ATOM 1581 C C . ASP A 1 202 ? -20.755 -3.411 25.917 1.00 93.00 202 ASP A C 1
ATOM 1583 O O . ASP A 1 202 ? -21.889 -3.230 26.357 1.00 93.00 202 ASP A O 1
ATOM 1587 N N . ALA A 1 203 ? -19.902 -2.394 25.734 1.00 91.06 203 ALA A N 1
ATOM 1588 C CA . ALA A 1 203 ? -20.223 -0.999 26.057 1.00 91.06 203 ALA A CA 1
ATOM 1589 C C . ALA A 1 203 ? -21.425 -0.438 25.271 1.00 91.06 203 ALA A C 1
ATOM 1591 O O . ALA A 1 203 ? -22.121 0.442 25.773 1.00 91.06 203 ALA A O 1
ATOM 1592 N N . LYS A 1 204 ? -21.685 -0.958 24.065 1.00 92.50 204 LYS A N 1
ATOM 1593 C CA . LYS A 1 204 ? -22.837 -0.608 23.215 1.00 92.50 204 LYS A CA 1
ATOM 1594 C C . LYS A 1 204 ? -23.967 -1.648 23.254 1.00 92.50 204 LYS A C 1
ATOM 1596 O O . LYS A 1 204 ? -24.945 -1.542 22.515 1.00 92.50 204 LYS A O 1
ATOM 1601 N N . GLY A 1 205 ? -23.828 -2.712 24.046 1.00 94.44 205 GLY A N 1
ATOM 1602 C CA . GLY A 1 205 ? -24.757 -3.846 24.023 1.00 94.44 205 GLY A CA 1
ATOM 1603 C C . GLY A 1 205 ? -24.830 -4.566 22.668 1.00 94.44 205 GLY A C 1
ATOM 1604 O O . GLY A 1 205 ? -25.863 -5.145 22.342 1.00 94.44 205 GLY A O 1
ATOM 1605 N N . ILE A 1 206 ? -23.768 -4.514 21.859 1.00 97.31 206 ILE A N 1
ATOM 1606 C CA . ILE A 1 206 ? -23.693 -5.184 20.556 1.00 97.31 206 ILE A CA 1
ATOM 1607 C C . ILE A 1 206 ? -23.375 -6.668 20.755 1.00 97.31 206 ILE A C 1
ATOM 1609 O O . ILE A 1 206 ? -22.409 -7.035 21.426 1.00 97.31 206 ILE A O 1
ATOM 1613 N N . VAL A 1 207 ? -24.137 -7.544 20.099 1.00 97.06 207 VAL A N 1
ATOM 1614 C CA . VAL A 1 207 ? -23.872 -8.988 20.101 1.00 97.06 207 VAL A CA 1
ATOM 1615 C C . VAL A 1 207 ? -22.694 -9.304 19.180 1.00 97.06 207 VAL A C 1
ATOM 1617 O O . VAL A 1 207 ? -22.827 -9.246 17.959 1.00 97.06 207 VAL A O 1
ATOM 1620 N N . LEU A 1 208 ? -21.554 -9.691 19.760 1.00 96.44 208 LEU A N 1
ATOM 1621 C CA . LEU A 1 208 ? -20.378 -10.152 19.017 1.00 96.44 208 LEU A CA 1
ATOM 1622 C C . LEU A 1 208 ? -20.351 -11.686 18.914 1.00 96.44 208 LEU A C 1
ATOM 1624 O O . LEU A 1 208 ? -20.014 -12.390 19.874 1.00 96.44 208 LEU A O 1
ATOM 1628 N N . ALA A 1 209 ? -20.679 -12.198 17.730 1.00 95.56 209 ALA A N 1
ATOM 1629 C CA . ALA A 1 209 ? -20.751 -13.623 17.424 1.00 95.56 209 ALA A CA 1
ATOM 1630 C C . ALA A 1 209 ? -19.670 -14.072 16.428 1.00 95.56 209 ALA A C 1
ATOM 1632 O O . ALA A 1 209 ? -19.085 -13.287 15.683 1.00 95.56 209 ALA A O 1
ATOM 1633 N N . THR A 1 210 ? -19.420 -15.380 16.409 1.00 94.56 210 THR A N 1
ATOM 1634 C CA . THR A 1 210 ? -18.469 -16.031 15.504 1.00 94.56 210 THR A CA 1
ATOM 1635 C C . THR A 1 210 ? -19.134 -17.205 14.801 1.00 94.56 210 THR A C 1
ATOM 1637 O O . THR A 1 210 ? -19.773 -18.029 15.454 1.00 94.56 210 THR A O 1
ATOM 1640 N N . GLN A 1 211 ? -18.950 -17.313 13.489 1.00 94.06 211 GLN A N 1
ATOM 1641 C CA . GLN A 1 211 ? -19.476 -18.390 12.649 1.00 94.06 211 GLN A CA 1
ATOM 1642 C C . GLN A 1 211 ? -18.331 -19.019 11.857 1.00 94.06 211 GLN A C 1
ATOM 1644 O O . GLN A 1 211 ? -18.156 -18.774 10.664 1.00 94.06 211 GLN A O 1
ATOM 1649 N N . ILE A 1 212 ? -17.507 -19.800 12.549 1.00 89.38 212 ILE A N 1
ATOM 1650 C CA . ILE A 1 212 ? -16.355 -20.478 11.956 1.00 89.38 212 ILE A CA 1
ATOM 1651 C C . ILE A 1 212 ? -16.674 -21.963 11.911 1.00 89.38 212 ILE A C 1
ATOM 1653 O O . ILE A 1 212 ? -16.898 -22.587 12.949 1.00 89.38 212 ILE A O 1
ATOM 1657 N N . ALA A 1 213 ? -16.709 -22.528 10.708 1.00 82.56 213 ALA A N 1
ATOM 1658 C CA . ALA A 1 213 ? -16.894 -23.960 10.557 1.00 82.56 213 ALA A CA 1
ATOM 1659 C C . ALA A 1 213 ? -15.663 -24.723 11.108 1.00 82.56 213 ALA A C 1
ATOM 1661 O O . ALA A 1 213 ? -14.535 -24.246 10.956 1.00 82.56 213 ALA A O 1
ATOM 1662 N N . PRO A 1 214 ? -15.833 -25.900 11.744 1.00 75.88 214 PRO A N 1
ATOM 1663 C CA . PRO A 1 214 ? -14.715 -26.664 12.312 1.00 75.88 214 PRO A CA 1
ATOM 1664 C C . PRO A 1 214 ? -13.621 -27.037 11.297 1.00 75.88 214 PRO A C 1
ATOM 1666 O O . PRO A 1 214 ? -12.462 -27.214 11.667 1.00 75.88 214 PRO A O 1
ATOM 1669 N N . ASP A 1 215 ? -13.977 -27.121 10.014 1.00 80.06 215 ASP A N 1
ATOM 1670 C CA . ASP A 1 215 ? -13.090 -27.406 8.882 1.00 80.06 215 ASP A CA 1
ATOM 1671 C C . ASP A 1 215 ? -12.347 -26.165 8.342 1.00 80.06 215 ASP A C 1
ATOM 1673 O O . ASP A 1 215 ? -11.566 -26.271 7.390 1.00 80.06 215 ASP A O 1
ATOM 1677 N N . ALA A 1 216 ? -12.526 -24.986 8.955 1.00 81.94 216 ALA A N 1
ATOM 1678 C CA . ALA A 1 216 ? -11.745 -23.791 8.630 1.00 81.94 216 ALA A CA 1
ATOM 1679 C C . ALA A 1 216 ? -10.235 -24.061 8.738 1.00 81.94 216 ALA A C 1
ATOM 1681 O O . ALA A 1 216 ? -9.475 -23.580 7.899 1.00 81.94 216 ALA A O 1
ATOM 1682 N N . GLY A 1 217 ? -9.823 -24.910 9.687 1.00 85.56 217 GLY A N 1
ATOM 1683 C CA . GLY A 1 217 ? -8.492 -25.513 9.740 1.00 85.56 217 GLY A CA 1
ATOM 1684 C C . GLY A 1 217 ? -7.334 -24.512 9.790 1.00 85.56 217 GLY A C 1
ATOM 1685 O O . GLY A 1 217 ? -7.462 -23.389 10.286 1.00 85.56 217 GLY A O 1
ATOM 1686 N N . GLU A 1 218 ? -6.186 -24.956 9.287 1.00 91.31 218 GLU A N 1
ATOM 1687 C CA . GLU A 1 218 ? -4.979 -24.143 9.157 1.00 91.31 218 GLU A CA 1
ATOM 1688 C C . GLU A 1 218 ? -4.939 -23.407 7.815 1.00 91.31 218 GLU A C 1
ATOM 1690 O O . GLU A 1 218 ? -5.454 -23.878 6.790 1.00 91.31 218 GLU A O 1
ATOM 1695 N N . ILE A 1 219 ? -4.323 -22.229 7.833 1.00 93.44 219 ILE A N 1
ATOM 1696 C CA . ILE A 1 219 ? -4.019 -21.435 6.647 1.00 93.44 219 ILE A CA 1
ATOM 1697 C C . ILE A 1 219 ? -2.535 -21.090 6.629 1.00 93.44 219 ILE A C 1
ATOM 1699 O O . ILE A 1 219 ? -1.920 -20.955 7.682 1.00 93.44 219 ILE A O 1
ATOM 1703 N N . ASN A 1 220 ? -1.982 -20.945 5.425 1.00 94.38 220 ASN A N 1
ATOM 1704 C CA . ASN A 1 220 ? -0.623 -20.466 5.207 1.00 94.38 220 ASN A CA 1
ATOM 1705 C C . ASN A 1 220 ? -0.689 -19.014 4.720 1.00 94.38 220 ASN A C 1
ATOM 1707 O O . ASN A 1 220 ? -1.006 -18.770 3.553 1.00 94.38 220 ASN A O 1
ATOM 1711 N N . ALA A 1 221 ? -0.493 -18.065 5.630 1.00 93.12 221 ALA A N 1
ATOM 1712 C CA . ALA A 1 221 ? -0.651 -16.634 5.382 1.00 93.12 221 ALA A CA 1
ATOM 1713 C C . ALA A 1 221 ? 0.199 -15.822 6.368 1.00 93.12 221 ALA A C 1
ATOM 1715 O O . ALA A 1 221 ? 0.700 -16.359 7.351 1.00 93.12 221 ALA A O 1
ATOM 1716 N N . ASP A 1 222 ? 0.318 -14.515 6.139 1.00 93.12 222 ASP A N 1
ATOM 1717 C CA . ASP A 1 222 ? 0.860 -13.610 7.151 1.00 93.12 222 ASP A CA 1
ATOM 1718 C C . ASP A 1 222 ? -0.176 -13.401 8.260 1.00 93.12 222 ASP A C 1
ATOM 1720 O O . ASP A 1 222 ? -1.205 -12.740 8.073 1.00 93.12 222 ASP A O 1
ATOM 1724 N N . ARG A 1 223 ? 0.080 -14.006 9.423 1.00 91.88 223 ARG A N 1
ATOM 1725 C CA . ARG A 1 223 ? -0.821 -13.943 10.578 1.00 91.88 223 ARG A CA 1
ATOM 1726 C C . ARG A 1 223 ? -1.066 -12.516 11.037 1.00 91.88 223 ARG A C 1
ATOM 1728 O O . ARG A 1 223 ? -2.206 -12.194 11.374 1.00 91.88 223 ARG A O 1
ATOM 1735 N N . ARG A 1 224 ? -0.039 -11.660 11.037 1.00 85.75 224 ARG A N 1
ATOM 1736 C CA . ARG A 1 224 ? -0.160 -10.263 11.479 1.00 85.75 224 ARG A CA 1
ATOM 1737 C C . ARG A 1 224 ? -1.073 -9.496 10.533 1.00 85.75 224 ARG A C 1
ATOM 1739 O O . ARG A 1 22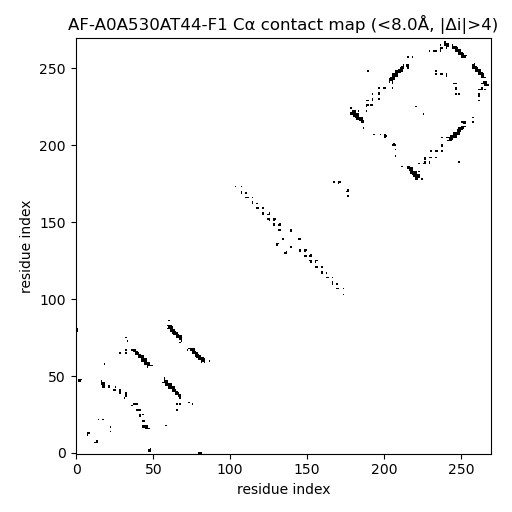4 ? -1.976 -8.798 10.991 1.00 85.75 224 ARG A O 1
ATOM 1746 N N . ALA A 1 225 ? -0.901 -9.688 9.226 1.00 89.06 225 ALA A N 1
ATOM 1747 C CA . ALA A 1 225 ? -1.758 -9.068 8.222 1.00 89.06 225 ALA A CA 1
ATOM 1748 C C . ALA A 1 225 ? -3.219 -9.535 8.353 1.00 89.06 225 ALA A C 1
ATOM 1750 O O . ALA A 1 225 ? -4.130 -8.709 8.377 1.00 89.06 225 ALA A O 1
ATOM 1751 N N . VAL A 1 226 ? -3.463 -10.843 8.509 1.00 93.44 226 VAL A N 1
ATOM 1752 C CA . VAL A 1 226 ? -4.823 -11.390 8.695 1.00 93.44 226 VAL A CA 1
ATOM 1753 C C . VAL A 1 226 ? -5.480 -10.840 9.962 1.00 93.44 226 VAL A C 1
ATOM 1755 O O . VAL A 1 226 ? -6.644 -10.436 9.934 1.00 93.44 226 VAL A O 1
ATOM 1758 N N . GLN A 1 227 ? -4.739 -10.784 11.067 1.00 90.75 227 GLN A N 1
ATOM 1759 C CA . GLN A 1 227 ? -5.209 -10.190 12.314 1.00 90.75 227 GLN A CA 1
ATOM 1760 C C . GLN A 1 227 ? -5.571 -8.713 12.141 1.00 90.75 227 GLN A C 1
ATOM 1762 O O . GLN A 1 227 ? -6.638 -8.293 12.588 1.00 90.75 227 GLN A O 1
ATOM 1767 N N . GLN A 1 228 ? -4.732 -7.941 11.450 1.00 88.06 228 GLN A N 1
ATOM 1768 C CA . GLN A 1 228 ? -4.993 -6.531 11.185 1.00 88.06 228 GLN A CA 1
ATOM 1769 C C . GLN A 1 228 ? -6.240 -6.332 10.314 1.00 88.06 228 GLN A C 1
ATOM 1771 O O . GLN A 1 228 ? -7.048 -5.449 10.600 1.00 88.06 228 GLN A O 1
ATOM 1776 N N . ILE A 1 229 ? -6.441 -7.176 9.295 1.00 93.12 229 ILE A N 1
ATOM 1777 C CA . ILE A 1 229 ? -7.656 -7.162 8.467 1.00 93.12 229 ILE A CA 1
ATOM 1778 C C . ILE A 1 229 ? -8.890 -7.387 9.347 1.00 93.12 229 ILE A C 1
ATOM 1780 O O . ILE A 1 229 ? -9.831 -6.597 9.294 1.00 93.12 229 ILE A O 1
ATOM 1784 N N . LEU A 1 230 ? -8.882 -8.427 10.188 1.00 94.94 230 LEU A N 1
ATOM 1785 C CA . LEU A 1 230 ? -10.001 -8.729 11.085 1.00 94.94 230 LEU A CA 1
ATOM 1786 C C . LEU A 1 230 ? -10.280 -7.582 12.062 1.00 94.94 230 LEU A C 1
ATOM 1788 O O . LEU A 1 230 ? -11.435 -7.198 12.218 1.00 94.94 230 LEU A O 1
ATOM 1792 N N . ILE A 1 231 ? -9.241 -7.008 12.679 1.00 89.44 231 ILE A N 1
ATOM 1793 C CA . ILE A 1 231 ? -9.373 -5.873 13.603 1.00 89.44 231 ILE A CA 1
ATOM 1794 C C . ILE A 1 231 ? -9.980 -4.665 12.893 1.00 89.44 231 ILE A C 1
ATOM 1796 O O . ILE A 1 231 ? -10.919 -4.072 13.416 1.00 89.44 231 ILE A O 1
ATOM 1800 N N . ASN A 1 232 ? -9.489 -4.311 11.705 1.00 89.38 232 ASN A N 1
ATOM 1801 C CA . ASN A 1 232 ? -9.989 -3.156 10.962 1.00 89.38 232 ASN A CA 1
ATOM 1802 C C . ASN A 1 232 ? -11.467 -3.326 10.589 1.00 89.38 232 ASN A C 1
ATOM 1804 O O . ASN A 1 232 ? -12.266 -2.410 10.786 1.00 89.38 232 ASN A O 1
ATOM 1808 N N . LEU A 1 233 ? -11.844 -4.509 10.095 1.00 94.50 233 LEU A N 1
ATOM 1809 C CA . LEU A 1 233 ? -13.227 -4.803 9.726 1.00 94.50 233 LEU A CA 1
ATOM 1810 C C . LEU A 1 233 ? -14.148 -4.846 10.954 1.00 94.50 233 LEU A C 1
ATOM 1812 O O . LEU A 1 233 ? -15.197 -4.207 10.954 1.00 94.50 233 LEU A O 1
ATOM 1816 N N . ALA A 1 234 ? -13.752 -5.549 12.019 1.00 94.25 234 ALA A N 1
ATOM 1817 C CA . ALA A 1 234 ? -14.559 -5.687 13.231 1.00 94.25 234 ALA A CA 1
ATOM 1818 C C . ALA A 1 234 ? -14.679 -4.373 14.017 1.00 94.25 234 ALA A C 1
ATOM 1820 O O . ALA A 1 234 ? -15.750 -4.070 14.537 1.00 94.25 234 ALA A O 1
ATOM 1821 N N . SER A 1 235 ? -13.618 -3.565 14.062 1.00 90.94 235 SER A N 1
ATOM 1822 C CA . SER A 1 235 ? -13.641 -2.238 14.685 1.00 90.94 235 SER A CA 1
ATOM 1823 C C . SER A 1 235 ? -14.611 -1.310 13.959 1.00 90.94 235 SER A C 1
ATOM 1825 O O . SER A 1 235 ? -15.454 -0.680 14.597 1.00 90.94 235 SER A O 1
ATOM 1827 N N . ASN A 1 236 ? -14.570 -1.291 12.622 1.00 91.88 236 ASN A N 1
ATOM 1828 C CA . ASN A 1 236 ? -15.533 -0.532 11.827 1.00 91.88 236 ASN A CA 1
ATOM 1829 C C . ASN A 1 236 ? -16.966 -1.026 12.070 1.00 91.88 236 ASN A C 1
ATOM 1831 O O . ASN A 1 236 ? -17.845 -0.21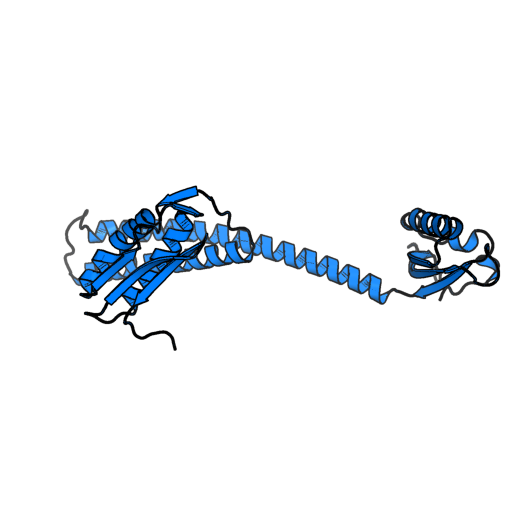5 12.354 1.00 91.88 236 ASN A O 1
ATOM 1835 N N . ALA A 1 237 ? -17.188 -2.340 12.052 1.00 94.75 237 ALA A N 1
ATOM 1836 C CA . ALA A 1 237 ? -18.489 -2.935 12.341 1.00 94.75 237 ALA A CA 1
ATOM 1837 C C . ALA A 1 237 ? -19.041 -2.500 13.714 1.00 94.75 237 ALA A C 1
ATOM 1839 O O . ALA A 1 237 ? -20.158 -1.993 13.798 1.00 94.75 237 ALA A O 1
ATOM 1840 N N . VAL A 1 238 ? -18.257 -2.611 14.793 1.00 93.56 238 VAL A N 1
ATOM 1841 C CA . VAL A 1 238 ? -18.672 -2.195 16.150 1.00 93.56 238 VAL A CA 1
ATOM 1842 C C . VAL A 1 238 ? -18.870 -0.676 16.246 1.00 93.56 238 VAL A C 1
ATOM 1844 O O . VAL A 1 238 ? -19.788 -0.191 16.917 1.00 93.56 238 VAL A O 1
ATOM 1847 N N . LYS A 1 239 ? -18.035 0.109 15.560 1.00 89.56 239 LYS A N 1
ATOM 1848 C CA . LYS A 1 239 ? -18.134 1.572 15.539 1.00 89.56 239 LYS A CA 1
ATOM 1849 C C . LYS A 1 239 ? -19.435 2.050 14.892 1.00 89.56 239 LYS A C 1
ATOM 1851 O O . LYS A 1 239 ? -20.077 2.935 15.458 1.00 89.56 239 LYS A O 1
ATOM 1856 N N . PHE A 1 240 ? -19.814 1.482 13.748 1.00 92.81 240 PHE A N 1
ATOM 1857 C CA . PHE A 1 240 ? -20.946 1.945 12.933 1.00 92.81 240 PHE A CA 1
ATOM 1858 C C . PHE A 1 240 ? -22.258 1.186 13.177 1.00 92.81 240 PHE A C 1
ATOM 1860 O O . PHE A 1 240 ? -23.304 1.596 12.671 1.00 92.81 240 PHE A O 1
ATOM 1867 N N . THR A 1 241 ? -22.228 0.124 13.984 1.00 96.12 241 THR A N 1
ATOM 1868 C CA . THR A 1 241 ? -23.442 -0.539 14.470 1.00 96.12 241 THR A CA 1
ATOM 1869 C C . THR A 1 241 ? -24.060 0.258 15.628 1.00 96.12 241 THR A C 1
ATOM 1871 O O . THR A 1 241 ? -23.336 0.612 16.569 1.00 96.12 241 THR A O 1
ATOM 1874 N N . PRO A 1 242 ? -25.371 0.575 15.570 1.00 93.44 242 PRO A N 1
ATOM 1875 C CA . PRO A 1 242 ? -26.107 1.161 16.689 1.00 93.44 242 PRO A CA 1
ATOM 1876 C C . PRO A 1 242 ? -26.164 0.240 17.912 1.00 93.44 242 PRO A C 1
ATOM 1878 O O . PRO A 1 242 ? -25.979 -0.975 17.806 1.00 93.44 242 PRO A O 1
ATOM 1881 N N . ASP A 1 243 ? -26.473 0.822 19.067 1.00 94.12 243 ASP A N 1
ATOM 1882 C CA . ASP A 1 243 ? -26.599 0.081 20.321 1.00 94.12 243 ASP A CA 1
ATOM 1883 C C . ASP A 1 243 ? -27.648 -1.039 20.213 1.00 94.12 243 ASP A C 1
ATOM 1885 O O . ASP A 1 243 ? -28.708 -0.870 19.605 1.00 94.12 243 ASP A O 1
ATOM 1889 N N . GLY A 1 244 ? -27.344 -2.207 20.785 1.00 91.44 244 GLY A N 1
ATOM 1890 C CA . GLY A 1 244 ? -28.200 -3.398 20.695 1.00 91.44 244 GLY A CA 1
ATOM 1891 C C . GLY A 1 244 ? -28.146 -4.157 19.359 1.00 91.44 244 GLY A C 1
ATOM 1892 O O . GLY A 1 244 ? -28.889 -5.124 19.186 1.00 91.44 244 GLY A O 1
ATOM 1893 N N . GLY A 1 245 ? -27.298 -3.743 18.409 1.00 95.75 245 GLY A N 1
ATOM 1894 C CA . GLY A 1 245 ? -27.105 -4.438 17.132 1.00 95.75 245 GLY A CA 1
ATOM 1895 C C . GLY A 1 245 ? -26.265 -5.720 17.229 1.00 95.75 245 GLY A C 1
ATOM 1896 O O . GLY A 1 245 ? -25.999 -6.247 18.311 1.00 95.75 245 GLY A O 1
ATOM 1897 N N . SER A 1 246 ? -25.815 -6.241 16.083 1.00 96.94 246 SER A N 1
ATOM 1898 C CA . SER A 1 246 ? -24.993 -7.457 16.035 1.00 96.94 246 SER A CA 1
ATOM 1899 C C . SER A 1 246 ? -23.851 -7.373 15.028 1.00 96.94 246 SER A C 1
ATOM 1901 O O . SER A 1 246 ? -23.985 -6.771 13.964 1.00 96.94 246 SER A O 1
ATOM 1903 N N . VAL A 1 247 ? -22.735 -8.014 15.378 1.00 97.69 247 VAL A N 1
ATOM 1904 C CA . VAL A 1 247 ? -21.547 -8.178 14.539 1.00 97.69 247 VAL A CA 1
ATOM 1905 C C . VAL A 1 247 ? -21.145 -9.651 14.543 1.00 97.69 247 VAL A C 1
ATOM 1907 O O . VAL A 1 247 ? -21.013 -10.274 15.598 1.00 97.69 247 VAL A O 1
ATOM 1910 N N . VAL A 1 248 ? -20.933 -10.220 13.359 1.00 97.62 248 VAL A N 1
ATOM 1911 C CA . VAL A 1 248 ? -20.594 -11.631 13.158 1.00 97.62 248 VAL A CA 1
ATOM 1912 C C . VAL A 1 248 ? -19.284 -11.747 12.390 1.00 97.62 248 VAL A C 1
ATOM 1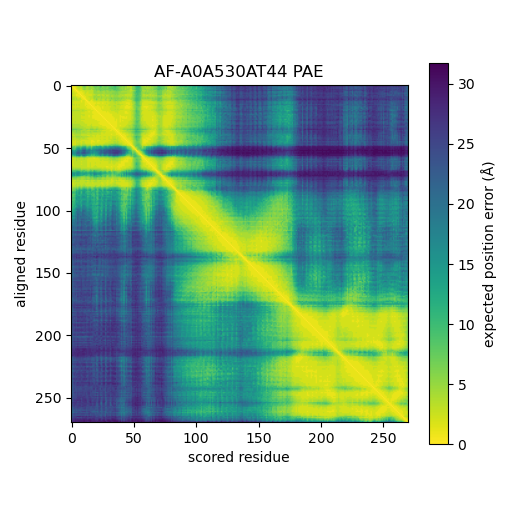914 O O . VAL A 1 248 ? -19.195 -11.307 11.246 1.00 97.62 248 VAL A O 1
ATOM 1917 N N . ILE A 1 249 ? -18.285 -12.398 12.990 1.00 96.94 249 ILE A N 1
ATOM 1918 C CA . ILE A 1 249 ? -17.048 -12.791 12.301 1.00 96.94 249 ILE A CA 1
ATOM 1919 C C . ILE A 1 249 ? -17.222 -14.217 11.784 1.00 96.94 249 ILE A C 1
ATOM 1921 O O . ILE A 1 249 ? -17.355 -15.158 12.570 1.00 96.94 249 ILE A O 1
ATOM 1925 N N . GLY A 1 250 ? -17.245 -14.389 10.467 1.00 94.94 250 GLY A N 1
ATOM 1926 C CA . GLY A 1 250 ? -17.488 -15.678 9.831 1.00 94.94 250 GLY A CA 1
ATOM 1927 C C . GLY A 1 250 ? -16.310 -16.167 9.002 1.00 94.94 250 GLY A C 1
ATOM 1928 O O . GLY A 1 250 ? -15.537 -15.372 8.468 1.00 94.94 250 GLY A O 1
ATOM 1929 N N . ALA A 1 251 ? -16.177 -17.488 8.887 1.00 95.12 251 ALA A N 1
ATOM 1930 C CA . ALA A 1 251 ? -15.253 -18.105 7.947 1.00 95.12 251 ALA A CA 1
ATOM 1931 C C . ALA A 1 251 ? -15.758 -19.456 7.439 1.00 95.12 251 ALA A C 1
ATOM 1933 O O . ALA A 1 251 ? -16.331 -20.256 8.181 1.00 95.12 251 ALA A O 1
ATOM 1934 N N . LYS A 1 252 ? -15.503 -19.715 6.156 1.00 93.00 252 LYS A N 1
ATOM 1935 C CA . LYS A 1 252 ? -15.879 -20.934 5.446 1.00 93.00 252 LYS A CA 1
ATOM 1936 C C . LYS A 1 252 ? -14.781 -21.337 4.470 1.00 93.00 252 LYS A C 1
ATOM 1938 O O . LYS A 1 252 ? -14.252 -20.508 3.729 1.00 93.00 252 LYS A O 1
ATOM 1943 N N . ARG A 1 253 ? -14.469 -22.631 4.427 1.00 92.00 253 ARG A N 1
ATOM 1944 C CA . ARG A 1 253 ? -13.551 -23.191 3.434 1.00 92.00 253 ARG A CA 1
ATOM 1945 C C . ARG A 1 253 ? -14.274 -23.403 2.100 1.00 92.00 253 ARG A C 1
ATOM 1947 O O . ARG A 1 253 ? -15.377 -23.945 2.052 1.00 92.00 253 ARG A O 1
ATOM 1954 N N . VAL A 1 254 ? -13.658 -22.943 1.014 1.00 90.81 254 VAL A N 1
ATOM 1955 C CA . VAL A 1 254 ? -14.161 -23.066 -0.361 1.00 90.81 254 VAL A CA 1
ATOM 1956 C C . VAL A 1 254 ? -13.031 -23.627 -1.223 1.00 90.81 254 VAL A C 1
ATOM 1958 O O . VAL A 1 254 ? -12.126 -22.910 -1.652 1.00 90.81 254 VAL A O 1
ATOM 1961 N N . GLY A 1 255 ? -13.049 -24.947 -1.429 1.00 88.88 255 GLY A N 1
ATOM 1962 C CA . GLY A 1 255 ? -11.949 -25.661 -2.078 1.00 88.88 255 GLY A CA 1
ATOM 1963 C C . GLY A 1 255 ? -10.648 -25.534 -1.278 1.00 88.88 255 GLY A C 1
ATOM 1964 O O . GLY A 1 255 ? -10.606 -25.852 -0.091 1.00 88.88 255 GLY A O 1
ATOM 1965 N N . SER A 1 256 ? -9.585 -25.046 -1.922 1.00 88.31 256 SER A N 1
ATOM 1966 C CA . SER A 1 256 ? -8.279 -24.821 -1.286 1.00 88.31 256 SER A CA 1
ATOM 1967 C C . SER A 1 256 ? -8.160 -23.485 -0.544 1.00 88.31 256 SER A C 1
ATOM 1969 O O . SER A 1 256 ? -7.141 -23.242 0.100 1.00 88.31 256 SER A O 1
ATOM 1971 N N . ARG A 1 257 ? -9.173 -22.612 -0.618 1.00 91.00 257 ARG A N 1
ATOM 1972 C CA . ARG A 1 257 ? -9.132 -21.261 -0.043 1.00 91.00 257 ARG A CA 1
ATOM 1973 C C . ARG A 1 257 ? -10.018 -21.152 1.191 1.00 91.00 257 ARG A C 1
ATOM 1975 O O . ARG A 1 257 ? -11.048 -21.818 1.296 1.00 91.00 257 ARG A O 1
ATOM 1982 N N . LEU A 1 258 ? -9.632 -20.270 2.107 1.00 92.62 258 LEU A N 1
ATOM 1983 C CA . LEU A 1 258 ? -10.477 -19.855 3.220 1.00 92.62 258 LEU A CA 1
ATOM 1984 C C . LEU A 1 258 ? -11.112 -18.505 2.881 1.00 92.62 258 LEU A C 1
ATOM 1986 O O . LEU A 1 258 ? -10.405 -17.544 2.593 1.00 92.62 258 LEU A O 1
ATOM 1990 N N . HIS A 1 259 ? -12.439 -18.444 2.901 1.00 93.75 259 HIS A N 1
ATOM 1991 C CA . HIS A 1 259 ? -13.189 -17.199 2.793 1.00 93.75 259 HIS A CA 1
ATOM 1992 C C . HIS A 1 259 ? -13.592 -16.778 4.201 1.00 93.75 259 HIS A C 1
ATOM 1994 O O . HIS A 1 259 ? -14.185 -17.573 4.927 1.00 93.75 259 HIS A O 1
ATOM 2000 N N . PHE A 1 260 ? -13.299 -15.542 4.582 1.00 94.75 260 PHE A N 1
ATOM 2001 C CA . PHE A 1 260 ? -13.719 -14.978 5.859 1.00 94.75 260 PHE A CA 1
ATOM 2002 C C . PHE A 1 260 ? -14.338 -13.603 5.647 1.00 94.75 260 PHE A C 1
ATOM 2004 O O . PHE A 1 260 ? -14.065 -12.934 4.651 1.00 94.75 260 PHE A O 1
ATOM 2011 N N . TRP A 1 261 ? -15.211 -13.212 6.565 1.00 95.88 261 TRP A N 1
ATOM 2012 C CA . TRP A 1 261 ? -15.965 -11.97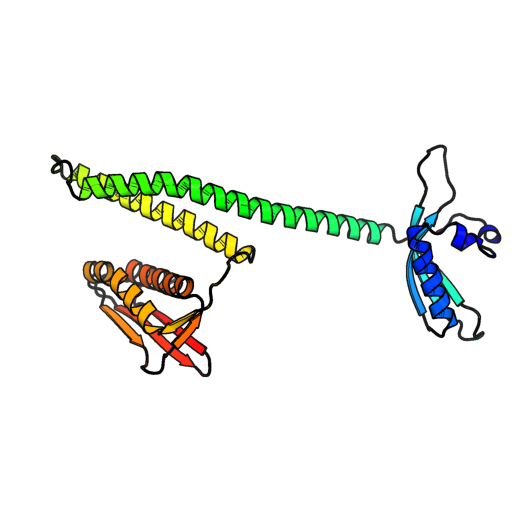1 6.483 1.00 95.88 261 TRP A CA 1
ATOM 2013 C C . TRP A 1 261 ? -16.297 -11.449 7.877 1.00 95.88 261 TRP A C 1
ATOM 2015 O O . TRP A 1 261 ? -16.287 -12.186 8.865 1.00 95.88 261 TRP A O 1
ATOM 2025 N N . VAL A 1 262 ? -16.635 -10.166 7.930 1.00 96.75 262 VAL A N 1
ATOM 2026 C CA . VAL A 1 262 ? -17.305 -9.540 9.067 1.00 96.75 262 VAL A CA 1
ATOM 2027 C C . VAL A 1 262 ? -18.628 -9.005 8.542 1.00 96.75 262 VAL A C 1
ATOM 2029 O O . VAL A 1 262 ? -18.649 -8.326 7.519 1.00 96.75 262 VAL A O 1
ATOM 2032 N N . SER A 1 263 ? -19.723 -9.367 9.198 1.00 96.81 263 SER A N 1
ATOM 2033 C CA . SER A 1 263 ? -21.062 -8.861 8.902 1.00 96.81 263 SER A CA 1
ATOM 2034 C C .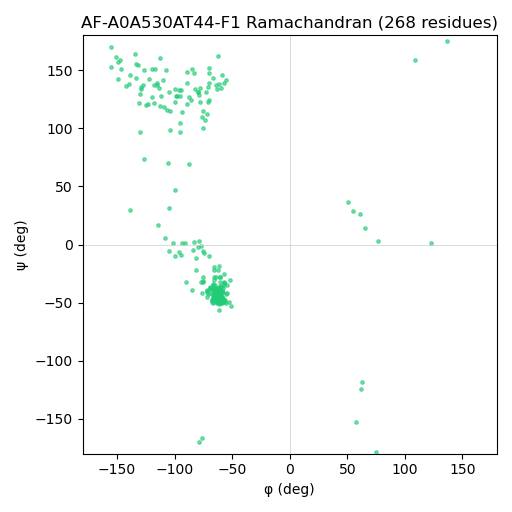 SER A 1 263 ? -21.551 -8.059 10.091 1.00 96.81 263 SER A C 1
ATOM 2036 O O . SER A 1 263 ? -21.386 -8.499 11.226 1.00 96.81 263 SER A O 1
ATOM 2038 N N . ASP A 1 264 ? -22.201 -6.935 9.837 1.00 97.25 264 ASP A N 1
ATOM 2039 C CA . ASP A 1 264 ? -22.789 -6.095 10.871 1.00 97.25 264 ASP A CA 1
ATOM 2040 C C . ASP A 1 264 ? -24.210 -5.662 10.504 1.00 97.25 264 ASP A C 1
ATOM 2042 O O . ASP A 1 264 ? -24.642 -5.805 9.360 1.00 97.25 264 ASP A O 1
ATOM 2046 N N . THR A 1 265 ? -24.955 -5.187 11.499 1.00 96.06 265 THR A N 1
ATOM 2047 C CA . THR A 1 265 ? -26.299 -4.613 11.327 1.00 96.06 265 THR A CA 1
ATOM 2048 C C . THR A 1 265 ? -26.270 -3.089 11.437 1.00 96.06 265 THR A C 1
ATOM 2050 O O . THR A 1 265 ? -27.201 -2.488 11.976 1.00 96.06 265 THR A O 1
ATOM 2053 N N . GLY A 1 266 ? -25.162 -2.470 11.035 1.00 91.62 266 GLY A N 1
ATOM 2054 C CA . GLY A 1 266 ? -24.964 -1.036 11.084 1.00 91.62 266 GLY A CA 1
ATOM 2055 C C . GLY A 1 266 ? -25.643 -0.289 9.946 1.00 91.62 266 GLY A C 1
ATOM 2056 O O . GLY A 1 266 ? -26.453 -0.820 9.189 1.00 91.62 266 GLY A O 1
ATOM 2057 N N . ILE A 1 267 ? -25.303 0.991 9.842 1.00 89.81 267 ILE A N 1
ATOM 2058 C CA . ILE A 1 267 ? -25.922 1.932 8.896 1.00 89.81 267 ILE A CA 1
ATOM 2059 C C . ILE A 1 267 ? -25.566 1.673 7.420 1.00 89.81 267 ILE A C 1
ATOM 2061 O O . ILE A 1 267 ? -26.175 2.271 6.536 1.00 89.81 267 ILE A O 1
ATOM 2065 N N . GLY A 1 268 ? -24.603 0.786 7.150 1.00 85.62 268 GLY A N 1
ATOM 2066 C CA . GLY A 1 268 ? -24.088 0.515 5.809 1.00 85.62 268 GLY A CA 1
ATOM 2067 C C . GLY A 1 268 ? -23.170 1.617 5.265 1.00 85.62 268 GLY A C 1
ATOM 2068 O O . GLY A 1 268 ? -22.860 2.597 5.942 1.00 85.62 268 GLY A O 1
ATOM 2069 N N . ILE A 1 269 ? -22.710 1.427 4.027 1.00 79.25 269 ILE A N 1
ATOM 2070 C CA . ILE A 1 269 ? -21.942 2.415 3.256 1.00 79.25 269 ILE A CA 1
ATOM 2071 C C . ILE A 1 269 ? -22.839 2.872 2.103 1.00 79.25 269 ILE A C 1
ATOM 2073 O O . ILE A 1 269 ? -23.396 2.027 1.401 1.00 79.25 269 ILE A O 1
ATOM 2077 N N . ALA A 1 270 ? -23.000 4.187 1.956 1.00 47.16 270 ALA A N 1
ATOM 2078 C CA . ALA A 1 270 ? -23.765 4.822 0.883 1.00 47.16 270 ALA A CA 1
ATOM 2079 C C . ALA A 1 270 ? -22.899 5.095 -0.352 1.00 47.16 270 ALA A C 1
ATOM 2081 O O . ALA A 1 270 ? -21.692 5.382 -0.167 1.00 47.16 270 ALA A O 1
#

Nearest PDB structures (foldseek):
  4q20-assembly1_B  TM=7.306E-01  e=3.024E-11  Caulobacter vibrioides CB15
  4q20-assembly1_A  TM=6.418E-01  e=3.024E-11  Caulobacter vibrioides CB15
  7n0e-assembly1_B  TM=7.098E-01  e=1.339E-10  Pseudomonas aeruginosa
  6dk7-assembly1_A  TM=8.447E-01  e=2.481E-09  Pseudomonas aeruginosa
  8a6x-assembly1_B  TM=3.712E-01  e=1.807E-11  Pseudomonas putida KT2440

Radius of gyration: 34.89 Å; Cα contacts (8 Å, |Δi|>4): 324; chains: 1; bounding box: 62×52×101 Å

Solvent-accessible surface area (backbone atoms only — not comparable to full-atom values): 15317 Å² total; per-residue (Å²): 133,70,87,66,66,72,78,62,47,51,90,60,36,54,61,77,29,39,38,79,89,38,45,61,61,52,52,51,49,52,51,43,44,72,76,63,42,64,63,45,77,49,77,38,36,38,54,46,78,79,94,72,98,67,94,71,84,56,61,44,50,27,39,39,39,38,34,54,44,92,89,42,95,88,45,69,47,77,47,79,40,84,34,56,70,63,53,51,54,51,50,53,50,50,52,53,48,52,53,52,54,52,49,52,56,50,51,52,51,52,48,56,50,53,48,54,68,48,48,55,59,40,53,49,52,33,49,53,29,50,45,56,73,67,32,76,88,51,76,74,90,49,73,66,57,54,51,52,41,50,51,54,29,52,53,36,54,49,50,53,50,51,54,51,48,57,46,53,51,50,30,50,76,68,71,66,60,82,75,62,74,41,79,46,52,54,65,61,46,50,53,53,39,46,64,66,45,43,66,64,23,58,77,40,52,29,48,81,46,75,49,66,49,89,76,48,46,69,47,78,39,33,62,69,60,53,34,50,52,48,39,55,49,48,50,49,36,58,70,53,27,54,72,64,29,43,36,36,43,34,33,45,62,57,89,96,43,78,48,71,52,70,48,56,63,37,84,76,85,133

Secondary structure (DSSP, 8-state):
-----GGGGTTTTTGGGB-GGGHHHHHHHHHHHHHT-SEEEEEEEEEPPPSSS--S--EEEEEEEEEE-SS-TT-EEEEEEE-HHHHHHHHHHHHHHHHHHHHHHHHHHHHHHHHHHHHHHHHHHHHHHHHHHTTTT---SSHHHHHHHHHHHHHHHHHHHHHHHHHHHHHHHTT------EEEEHHHHHHHHHHHHHHHHHHTT-EEEEEE-GGG-EEEE-HHHHHHHHHHHHHHHHHHSPTT-EEEEEEEEETTEEEEEEEE-S----

Foldseek 3Di:
DQPDDPVCVPDCSFVVFWDPVCNVVVVVQVVVLLVPDQKDKDKTWGFHDDPDDDDDTRTFIWIWIWGQDPPDSNDIDIDIDGDRPVVVVVVVVVVVVVVVLVVLVVVLVVLVVVLVVLCVVLVVLLVVLVCVLVCVVHDDPDVVVNVVSVVSNVVSVVVNVVSVVVNVVSCVVSVNDDWDWDKDQVVVLVVVLCVVCVVLCVVLLEAEEEAEDPVLGIDTTRSVVSSVVSNVQSVVQSVQAHRNWYKYWYWDDDPPDIDIDIDTPGPDDD

pLDDT: mean 86.43, std 8.54, range [47.16, 97.69]

Sequence (270 aa):
VLKLAPELLLGTGLFDRVHLSDRVAYLTALADMREGAPKRRLELRIRLPREGSGAADNFRPFSLDLLRGEAERDVFMLVLRENDDVAELREELAEAREAAAAAEVAKGRFLAVVSHELRTPLNAIIGFSDMLLHEMFGAFKDPRQKEYVGLVRESGQHLLSVVTSILDVSRIEAGAYATELETFRFVEAVDMCRSMMRPLADAKGIVLATQIAPDAGEINADRRAVQQILINLASNAVKFTPDGGSVVIGAKRVGSRLHFWVSDTGIGIA